Protein AF-A0A7J9M1V1-F1 (afdb_monomer)

Sequence (223 aa):
MATLYTRNNCPFTVWPGTLTGAGIPQLSNTGFELAPQAWNAITVIAPWSGRLWARTQCSTSSGLFTCATANCGSGQVACNGVGAVPPATLVEFTLAPNGGQDFYDISLVDGFNLPISVTPQGGSGPNCTITSCSANVNAICPPELIVKASCGNTIACKSACLAFNQPKYCCSGEYNSPQKCEPTNYSMVFKNQCPQAYSYAYDDKTSIFTCSGAPNYLITFCP

Solvent-accessible surface area (backbone atoms only — not comparable to full-atom values): 11219 Å² total; per-residue (Å²): 98,33,42,44,32,42,34,26,58,32,98,51,60,33,33,40,36,34,32,49,41,90,97,50,81,62,61,97,70,20,23,44,83,34,46,54,74,33,71,51,79,43,82,43,65,50,62,42,45,34,38,37,37,61,21,35,74,65,50,71,55,96,82,34,34,48,38,79,32,25,33,35,83,58,38,43,68,41,16,82,72,33,58,62,44,70,30,28,33,34,38,40,40,37,38,37,49,95,38,36,68,21,39,38,38,37,34,30,51,48,6,33,46,64,25,36,30,41,36,65,47,71,48,44,60,97,46,52,54,73,40,45,30,60,44,69,60,47,82,73,43,54,81,86,28,54,37,66,44,97,88,68,47,62,55,21,19,40,21,59,24,76,62,64,73,39,44,71,54,57,38,31,80,91,15,61,43,68,92,57,30,62,90,44,82,62,30,47,55,48,27,75,56,15,64,36,24,20,30,39,94,65,42,51,96,58,15,66,33,36,34,21,58,51,34,28,34,42,36,28,34,43,94

Nearest PDB structures (foldseek):
  3zs3-assembly1_A  TM=9.789E-01  e=3.836E-39  Malus domestica
  2ahn-assembly1_A  TM=9.745E-01  e=4.253E-36  Prunus avium
  2i0w-assembly1_A  TM=9.162E-01  e=5.705E-24  Solanum lycopersicum
  1pcv-assembly2_B  TM=9.155E-01  e=3.995E-24  Nicotiana tabacum
  4l2j-assembly1_A  TM=9.216E-01  e=9.739E-24  Calotropis procera

pLDDT: mean 97.12, std 2.55, range [85.25, 98.94]

Structure (mmCIF, N/CA/C/O backbone):
data_AF-A0A7J9M1V1-F1
#
_entry.id   AF-A0A7J9M1V1-F1
#
loop_
_atom_site.group_PDB
_atom_site.id
_atom_site.type_symbol
_atom_site.label_atom_id
_atom_site.label_alt_id
_atom_site.label_comp_id
_atom_site.label_asym_id
_atom_site.label_entity_id
_atom_site.label_seq_id
_atom_site.pdbx_PDB_ins_code
_atom_site.Cartn_x
_atom_site.Cartn_y
_atom_site.Cartn_z
_atom_site.occupancy
_atom_site.B_iso_or_equiv
_atom_site.auth_seq_id
_atom_site.auth_comp_id
_atom_site.auth_asym_id
_atom_site.auth_atom_id
_atom_site.pdbx_PDB_model_num
ATOM 1 N N . MET A 1 1 ? 6.809 -14.142 -15.873 1.00 87.38 1 MET A N 1
ATOM 2 C CA . MET A 1 1 ? 5.989 -14.577 -14.723 1.00 87.38 1 MET A CA 1
ATOM 3 C C . MET A 1 1 ? 6.723 -14.129 -13.481 1.00 87.38 1 MET A C 1
ATOM 5 O O . MET A 1 1 ? 7.939 -14.251 -13.473 1.00 87.38 1 MET A O 1
ATOM 9 N N . ALA A 1 2 ? 6.006 -13.611 -12.494 1.00 94.75 2 ALA A N 1
ATOM 10 C CA . ALA A 1 2 ? 6.555 -13.245 -11.196 1.00 94.75 2 ALA A CA 1
ATOM 11 C C . ALA A 1 2 ? 5.702 -13.880 -10.093 1.00 94.75 2 ALA A C 1
ATOM 13 O O . ALA A 1 2 ? 4.521 -14.178 -10.297 1.00 94.75 2 ALA A O 1
ATOM 14 N N . THR A 1 3 ? 6.300 -14.081 -8.928 1.00 97.56 3 THR A N 1
ATOM 15 C CA . THR A 1 3 ? 5.605 -14.499 -7.711 1.00 97.56 3 THR A CA 1
ATOM 16 C C . THR A 1 3 ? 5.659 -13.365 -6.703 1.00 97.56 3 THR A C 1
ATOM 18 O O . THR A 1 3 ? 6.739 -12.878 -6.364 1.00 97.56 3 THR A O 1
ATOM 21 N N . LEU A 1 4 ? 4.489 -12.958 -6.220 1.00 98.06 4 LEU A N 1
ATOM 22 C CA . LEU A 1 4 ? 4.342 -12.023 -5.114 1.00 98.06 4 LEU A CA 1
ATOM 23 C C . LEU A 1 4 ? 4.121 -12.840 -3.839 1.00 98.06 4 LEU A C 1
ATOM 25 O O . LEU A 1 4 ? 3.070 -13.457 -3.657 1.00 98.06 4 LEU A O 1
ATOM 29 N N . TYR A 1 5 ? 5.120 -12.875 -2.969 1.00 98.50 5 TYR A N 1
ATOM 30 C CA . TYR A 1 5 ? 5.018 -13.463 -1.643 1.00 98.50 5 TYR A CA 1
ATOM 31 C C . TYR A 1 5 ? 4.483 -12.417 -0.677 1.00 98.50 5 TYR A C 1
ATOM 33 O O . TYR A 1 5 ? 5.038 -11.330 -0.577 1.00 98.50 5 TYR A O 1
ATOM 41 N N . THR A 1 6 ? 3.438 -12.738 0.073 1.00 98.50 6 THR A N 1
ATOM 42 C CA . THR A 1 6 ? 2.938 -11.886 1.157 1.00 98.50 6 THR A CA 1
ATOM 43 C C . THR A 1 6 ? 3.238 -12.549 2.487 1.00 98.50 6 THR A C 1
ATOM 45 O O . THR A 1 6 ? 2.805 -13.682 2.693 1.00 98.50 6 THR A O 1
ATOM 48 N N . ARG A 1 7 ? 3.931 -11.864 3.397 1.00 98.75 7 ARG A N 1
ATOM 49 C CA . ARG A 1 7 ? 4.238 -12.335 4.752 1.00 98.75 7 ARG A CA 1
ATOM 50 C C . ARG A 1 7 ? 3.594 -11.422 5.785 1.00 98.75 7 ARG A C 1
ATOM 52 O O . ARG A 1 7 ? 3.743 -10.204 5.715 1.00 98.75 7 ARG A O 1
ATOM 59 N N . ASN A 1 8 ? 2.921 -12.008 6.768 1.00 98.88 8 ASN A N 1
ATOM 60 C CA . ASN A 1 8 ? 2.409 -11.264 7.909 1.00 98.88 8 ASN A CA 1
ATOM 61 C C . ASN A 1 8 ? 3.396 -11.344 9.079 1.00 98.88 8 ASN A C 1
ATOM 63 O O . ASN A 1 8 ? 3.507 -12.384 9.721 1.00 98.88 8 ASN A O 1
ATOM 67 N N . ASN A 1 9 ? 4.101 -10.252 9.368 1.00 98.81 9 ASN A N 1
ATOM 68 C CA . ASN A 1 9 ? 4.939 -10.129 10.560 1.00 98.81 9 ASN A CA 1
ATOM 69 C C . ASN A 1 9 ? 4.236 -9.344 11.688 1.00 98.81 9 ASN A C 1
ATOM 71 O O . ASN A 1 9 ? 4.790 -9.170 12.772 1.00 98.81 9 ASN A O 1
ATOM 75 N N . CYS A 1 10 ? 2.991 -8.911 11.470 1.00 98.69 10 CYS A N 1
ATOM 76 C CA . CYS A 1 10 ? 2.181 -8.291 12.505 1.00 98.69 10 CYS A CA 1
ATOM 77 C C . CYS A 1 10 ? 1.825 -9.317 13.599 1.00 98.69 10 CYS A C 1
ATOM 79 O O . CYS A 1 10 ? 1.638 -10.503 13.308 1.00 98.69 10 CYS A O 1
ATOM 81 N N . PRO A 1 11 ? 1.640 -8.880 14.858 1.00 98.25 11 PRO A N 1
ATOM 82 C CA . PRO A 1 11 ? 1.230 -9.758 15.958 1.00 98.25 11 PRO A CA 1
ATOM 83 C C . PRO A 1 11 ? -0.266 -10.135 15.913 1.00 98.25 11 PRO A C 1
ATOM 85 O O . PRO A 1 11 ? -0.800 -10.682 16.873 1.00 98.25 11 PRO A O 1
ATOM 88 N N . PHE A 1 12 ? -0.961 -9.821 14.820 1.00 98.44 12 PHE A N 1
ATOM 89 C CA . PHE A 1 12 ? -2.386 -10.063 14.608 1.00 98.44 12 PHE A CA 1
ATOM 90 C C . PHE A 1 12 ? -2.641 -10.496 13.162 1.00 98.44 12 PHE A C 1
ATOM 92 O O . PHE A 1 12 ? -1.838 -10.226 12.268 1.00 98.44 12 PHE A O 1
ATOM 99 N N . THR A 1 13 ? -3.770 -11.162 12.926 1.00 98.88 13 THR A N 1
ATOM 100 C CA . THR A 1 13 ? -4.200 -11.546 11.578 1.00 98.88 13 THR A CA 1
ATOM 101 C C . THR A 1 13 ? -4.458 -10.313 10.716 1.00 98.88 13 THR A C 1
ATOM 103 O O . THR A 1 13 ? -5.089 -9.347 11.156 1.00 98.88 13 THR A O 1
ATOM 106 N N . VAL A 1 14 ? -3.997 -10.369 9.469 1.00 98.94 14 VAL A N 1
ATOM 107 C CA . VAL A 1 14 ? -4.339 -9.406 8.420 1.00 98.94 14 VAL A CA 1
ATOM 108 C C . VAL A 1 14 ? -5.055 -10.127 7.288 1.00 98.94 14 VAL A C 1
ATOM 110 O O . VAL A 1 14 ? -4.882 -11.330 7.103 1.00 98.94 14 VAL A O 1
ATOM 113 N N . TRP A 1 15 ? -5.847 -9.395 6.510 1.00 98.88 15 TRP A N 1
ATOM 114 C CA . TRP A 1 15 ? -6.519 -9.951 5.339 1.00 98.88 15 TRP A CA 1
ATOM 115 C C . TRP A 1 15 ? -6.083 -9.200 4.088 1.00 98.88 15 TRP A C 1
ATOM 117 O O . TRP A 1 15 ? -6.692 -8.172 3.759 1.00 98.88 15 TRP A O 1
ATOM 127 N N . PRO A 1 16 ? -5.028 -9.663 3.395 1.00 98.81 16 PRO A N 1
ATOM 128 C CA . PRO A 1 16 ? -4.590 -9.033 2.165 1.00 98.81 16 PRO A CA 1
ATOM 129 C C . PRO A 1 16 ? -5.706 -8.981 1.122 1.00 98.81 16 PRO A C 1
ATOM 131 O O . PRO A 1 16 ? -6.576 -9.859 1.077 1.00 98.81 16 PRO A O 1
ATOM 134 N N . GLY A 1 17 ? -5.701 -7.921 0.324 1.00 98.69 17 GLY A N 1
ATOM 135 C CA . GLY A 1 17 ? -6.546 -7.741 -0.850 1.00 98.69 17 GLY A CA 1
ATOM 136 C C . GLY A 1 17 ? -5.676 -7.445 -2.064 1.00 98.69 17 GLY A C 1
ATOM 137 O O . GLY A 1 17 ? -4.600 -6.858 -1.926 1.00 98.69 17 GLY A O 1
ATOM 138 N N . THR A 1 18 ? -6.123 -7.874 -3.241 1.00 98.56 18 THR A N 1
ATOM 139 C CA . THR A 1 18 ? -5.457 -7.563 -4.509 1.00 98.56 18 THR A CA 1
ATOM 140 C C . THR A 1 18 ? -6.451 -6.953 -5.484 1.00 98.56 18 THR A C 1
ATOM 142 O O . THR A 1 18 ? -7.630 -7.317 -5.509 1.00 98.56 18 THR A O 1
ATOM 145 N N . LEU A 1 19 ? -5.970 -6.009 -6.288 1.00 98.44 19 LEU A N 1
ATOM 146 C CA . LEU A 1 19 ? -6.730 -5.420 -7.378 1.00 98.44 19 LEU A CA 1
ATOM 147 C C . LEU A 1 19 ? -5.843 -5.313 -8.609 1.00 98.44 19 LEU A C 1
ATOM 149 O O . LEU A 1 19 ? -4.796 -4.673 -8.578 1.00 98.44 19 LEU A O 1
ATOM 153 N N . THR A 1 20 ? -6.292 -5.920 -9.697 1.00 97.88 20 THR A N 1
ATOM 154 C CA . THR A 1 20 ? -5.701 -5.732 -11.023 1.00 97.88 20 THR A CA 1
ATOM 155 C C . THR A 1 20 ? -6.310 -4.504 -11.693 1.00 97.88 20 THR A C 1
ATOM 157 O O . THR A 1 20 ? -7.511 -4.259 -11.542 1.00 97.88 20 THR A O 1
ATOM 160 N N . GLY A 1 21 ? -5.486 -3.741 -12.417 1.00 93.50 21 GLY A N 1
ATOM 161 C CA . GLY A 1 21 ? -5.898 -2.558 -13.169 1.00 93.50 21 GLY A CA 1
ATOM 162 C C . GLY A 1 21 ? -6.992 -2.835 -14.208 1.00 93.50 21 GLY A C 1
ATOM 163 O O . GLY A 1 21 ? -7.247 -3.975 -14.602 1.00 93.50 21 GLY A O 1
ATOM 164 N N . ALA A 1 22 ? -7.665 -1.769 -14.644 1.00 85.25 22 ALA A N 1
ATOM 165 C CA . ALA A 1 22 ? -8.802 -1.865 -15.555 1.00 85.25 22 ALA A CA 1
ATOM 166 C C . ALA A 1 22 ? -8.434 -2.553 -16.882 1.00 85.25 22 ALA A C 1
ATOM 168 O O . ALA A 1 22 ? -7.361 -2.334 -17.440 1.00 85.25 22 ALA A O 1
ATOM 169 N N . GLY A 1 23 ? -9.352 -3.369 -17.403 1.00 85.56 23 GLY A N 1
ATOM 170 C CA . GLY A 1 23 ? -9.180 -4.064 -18.683 1.00 85.56 23 GLY A CA 1
ATOM 171 C C . GLY A 1 23 ? -8.353 -5.354 -18.625 1.00 85.56 23 GLY A C 1
ATOM 172 O O . GLY A 1 23 ? -8.256 -6.034 -19.642 1.00 85.56 23 GLY A O 1
ATOM 173 N N . ILE A 1 24 ? -7.811 -5.730 -17.460 1.00 91.19 24 ILE A N 1
ATOM 174 C CA . ILE A 1 24 ? -7.107 -7.004 -17.248 1.00 91.19 24 ILE A CA 1
ATOM 175 C C . ILE A 1 24 ? -7.895 -7.865 -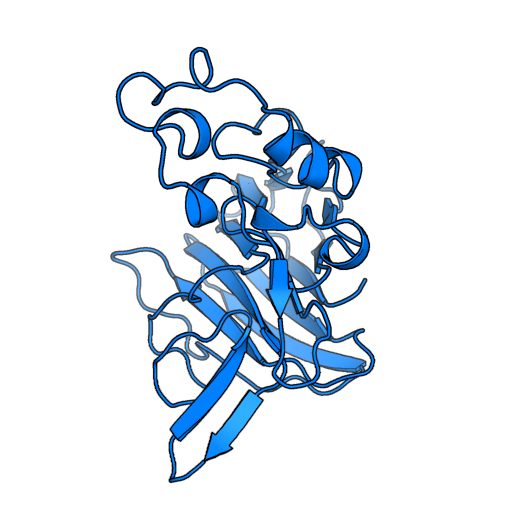16.238 1.00 91.19 24 ILE A C 1
ATOM 177 O O . ILE A 1 24 ? -8.419 -7.328 -15.256 1.00 91.19 24 ILE A O 1
ATOM 181 N N . PRO A 1 25 ? -8.018 -9.193 -16.452 1.00 93.88 25 PRO A N 1
ATOM 182 C CA . PRO A 1 25 ? -8.657 -10.090 -15.491 1.00 93.88 25 PRO A CA 1
ATOM 183 C C . PRO A 1 25 ? -8.026 -10.009 -14.099 1.00 93.88 25 PRO A C 1
ATOM 185 O O . PRO A 1 25 ? -6.810 -9.887 -13.961 1.00 93.88 25 PRO A O 1
ATOM 188 N N . GLN A 1 26 ? -8.857 -10.121 -13.062 1.00 97.06 26 GLN A N 1
ATOM 189 C CA . GLN A 1 26 ? -8.374 -10.170 -11.684 1.00 97.06 26 GLN A CA 1
ATOM 190 C C . GLN A 1 26 ? -7.531 -11.426 -11.434 1.00 97.06 26 GLN A C 1
ATOM 192 O O . GLN A 1 26 ? -7.728 -12.466 -12.067 1.00 97.06 26 GLN A O 1
ATOM 197 N N . LEU A 1 27 ? -6.621 -11.338 -10.463 1.00 95.62 27 LEU A N 1
ATOM 198 C CA . LEU A 1 27 ? -5.910 -12.506 -9.952 1.00 95.62 27 LEU A CA 1
ATOM 199 C C . LEU A 1 27 ? -6.912 -13.510 -9.364 1.00 95.62 27 LEU A C 1
ATOM 201 O O . LEU A 1 27 ? -7.965 -13.126 -8.853 1.00 95.62 27 LEU A O 1
ATOM 205 N N . SER A 1 28 ? -6.568 -14.799 -9.400 1.00 91.75 28 SER A N 1
ATOM 206 C CA . SER A 1 28 ? -7.441 -15.878 -8.910 1.00 91.75 28 SER A CA 1
ATOM 207 C C . SER A 1 28 ? -7.838 -15.713 -7.442 1.00 91.75 28 SER A C 1
ATOM 209 O O . SER A 1 28 ? -8.916 -16.141 -7.039 1.00 91.75 28 SER A O 1
ATOM 211 N N . ASN A 1 29 ? -6.982 -15.066 -6.649 1.00 91.94 29 ASN A N 1
ATOM 212 C CA . ASN A 1 29 ? -7.235 -14.747 -5.257 1.00 91.94 29 ASN A CA 1
ATOM 213 C C . ASN A 1 29 ? -7.197 -13.227 -5.040 1.00 91.94 29 ASN A C 1
ATOM 215 O O . ASN A 1 29 ? -6.130 -12.612 -4.966 1.00 91.94 29 ASN A O 1
ATOM 219 N N . THR A 1 30 ? -8.383 -12.625 -4.939 1.00 98.00 30 THR A N 1
ATOM 220 C CA . THR A 1 30 ? -8.556 -11.179 -4.716 1.00 98.00 30 THR A CA 1
ATOM 221 C C . THR A 1 30 ? -8.568 -10.793 -3.240 1.00 98.00 30 THR A C 1
ATOM 223 O O . THR A 1 30 ? -8.573 -9.608 -2.911 1.00 98.00 30 THR A O 1
ATOM 226 N N . GLY A 1 31 ? -8.570 -11.766 -2.329 1.00 98.50 31 GLY A N 1
ATOM 227 C CA . GLY A 1 31 ? -8.436 -11.512 -0.904 1.00 98.50 31 GLY A CA 1
ATOM 228 C C . GLY A 1 31 ? -8.443 -12.793 -0.082 1.00 98.50 31 GLY A C 1
ATOM 229 O O . GLY A 1 31 ? -9.195 -13.722 -0.365 1.00 98.50 31 GLY A O 1
ATOM 230 N N . PHE A 1 32 ? -7.602 -12.830 0.945 1.00 98.56 32 PHE A N 1
ATOM 231 C CA . PHE A 1 32 ? -7.359 -14.018 1.763 1.00 98.56 32 PHE A CA 1
ATOM 232 C C . PHE A 1 32 ? -7.018 -13.636 3.201 1.00 98.56 32 PHE A C 1
ATOM 234 O O . PHE A 1 32 ? -6.703 -12.484 3.482 1.00 98.56 32 PHE A O 1
ATOM 241 N N . GLU A 1 33 ? -7.109 -14.599 4.113 1.00 98.69 33 GLU A N 1
ATOM 242 C CA . GLU A 1 33 ? -6.649 -14.458 5.494 1.00 98.69 33 GLU A CA 1
ATOM 243 C C . GLU A 1 33 ? -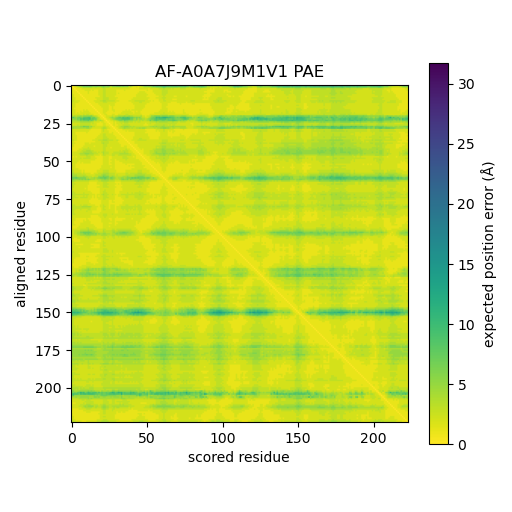5.163 -14.801 5.601 1.00 98.69 33 GLU A C 1
ATOM 245 O O . GLU A 1 33 ? -4.692 -15.751 4.974 1.00 98.69 33 GLU A O 1
ATOM 250 N N . LEU A 1 34 ? -4.424 -14.039 6.405 1.00 98.75 34 LEU A N 1
ATOM 251 C CA . LEU A 1 34 ? -3.013 -14.275 6.667 1.00 98.75 34 LEU A CA 1
ATOM 252 C C . LEU A 1 34 ? -2.735 -14.128 8.169 1.00 98.75 34 LEU A C 1
ATOM 254 O O . LEU A 1 34 ? -2.610 -13.020 8.696 1.00 98.75 34 LEU A O 1
ATOM 258 N N . ALA A 1 35 ? -2.661 -15.261 8.869 1.00 98.81 35 ALA A N 1
ATOM 259 C CA . ALA A 1 35 ? -2.376 -15.326 10.304 1.00 98.81 35 ALA A CA 1
ATOM 260 C C . ALA A 1 35 ? -0.972 -14.774 10.647 1.00 98.81 35 ALA A C 1
ATOM 262 O O . ALA A 1 35 ? -0.123 -14.679 9.755 1.00 98.81 35 ALA A O 1
ATOM 263 N N . PRO A 1 36 ? -0.690 -14.411 11.914 1.00 98.81 36 PRO A N 1
ATOM 264 C CA . PRO A 1 36 ? 0.650 -14.002 12.335 1.00 98.81 36 PRO A CA 1
ATOM 265 C C . PRO A 1 36 ? 1.719 -15.016 11.917 1.00 98.81 36 PRO A C 1
ATOM 267 O O . PRO A 1 36 ? 1.533 -16.221 12.075 1.00 98.81 36 PRO A O 1
ATOM 270 N N . GLN A 1 37 ? 2.838 -14.522 11.388 1.00 98.38 37 GLN A N 1
ATOM 271 C CA . GLN A 1 37 ? 3.966 -15.299 10.854 1.00 98.38 37 GLN A CA 1
ATOM 272 C C . GLN A 1 37 ? 3.652 -16.184 9.635 1.00 98.38 37 GLN A C 1
ATOM 274 O O . GLN A 1 37 ? 4.562 -16.816 9.094 1.00 98.38 37 GLN A O 1
ATOM 279 N N . ALA A 1 38 ? 2.408 -16.202 9.149 1.00 98.75 38 ALA A N 1
ATOM 280 C CA . ALA A 1 38 ? 2.053 -16.910 7.929 1.00 98.75 38 ALA A CA 1
ATOM 281 C C . ALA A 1 38 ? 2.534 -16.157 6.681 1.00 98.75 38 ALA A C 1
ATOM 283 O O . ALA A 1 38 ? 2.754 -14.939 6.683 1.00 98.75 38 ALA A O 1
ATOM 284 N N . TRP A 1 39 ? 2.654 -16.901 5.586 1.00 98.31 39 TRP A N 1
ATOM 285 C CA . TRP A 1 39 ? 2.926 -16.357 4.267 1.00 98.31 39 TRP A CA 1
ATOM 286 C C . TRP A 1 39 ? 2.023 -17.005 3.215 1.00 98.31 39 TRP A C 1
ATOM 288 O O . TRP A 1 39 ? 1.470 -18.082 3.432 1.00 98.31 39 TRP A O 1
ATOM 298 N N . ASN A 1 40 ? 1.861 -16.326 2.086 1.00 98.19 40 ASN A N 1
ATOM 299 C CA . ASN A 1 40 ? 1.133 -16.811 0.919 1.00 98.19 40 ASN A CA 1
ATOM 300 C C . ASN A 1 40 ? 1.889 -16.410 -0.356 1.00 98.19 40 ASN A C 1
ATOM 302 O O . ASN A 1 40 ? 2.628 -15.424 -0.342 1.00 98.19 40 ASN A O 1
ATOM 306 N N . ALA A 1 41 ? 1.709 -17.155 -1.443 1.00 97.69 41 ALA A N 1
ATOM 307 C CA . ALA A 1 41 ? 2.273 -16.837 -2.752 1.00 97.69 41 ALA A CA 1
ATOM 308 C C . ALA A 1 41 ? 1.165 -16.580 -3.770 1.00 97.69 41 ALA A C 1
ATOM 310 O O . ALA A 1 41 ? 0.181 -17.316 -3.846 1.00 97.69 41 ALA A O 1
ATOM 311 N N . ILE A 1 42 ? 1.358 -15.546 -4.580 1.00 96.44 42 ILE A N 1
ATOM 312 C CA . ILE A 1 42 ? 0.446 -15.153 -5.645 1.00 96.44 42 ILE A CA 1
ATOM 313 C C . ILE A 1 42 ? 1.235 -15.146 -6.948 1.00 96.44 42 ILE A C 1
ATOM 315 O O . ILE A 1 42 ? 2.168 -14.361 -7.120 1.00 96.44 42 ILE A O 1
ATOM 319 N N . THR A 1 43 ? 0.874 -16.031 -7.870 1.00 95.19 43 THR A N 1
ATOM 320 C CA . THR A 1 43 ? 1.483 -16.064 -9.200 1.00 95.19 43 THR A CA 1
ATOM 321 C C . THR A 1 43 ? 0.848 -15.004 -10.089 1.00 95.19 43 THR A C 1
ATOM 323 O O . THR A 1 43 ? -0.375 -14.946 -10.222 1.00 95.19 43 THR A O 1
ATOM 326 N N . VAL A 1 44 ? 1.688 -14.195 -10.731 1.00 95.06 44 VAL A N 1
ATOM 327 C CA . VAL A 1 44 ? 1.275 -13.119 -11.631 1.00 95.06 44 VAL A CA 1
ATOM 328 C C . VAL A 1 44 ? 1.935 -13.301 -12.999 1.00 95.06 44 VAL A C 1
ATOM 330 O O . VAL A 1 44 ? 3.141 -13.549 -13.125 1.00 95.06 44 VAL A O 1
ATOM 333 N N . ILE A 1 45 ? 1.129 -13.190 -14.053 1.00 94.12 45 ILE A N 1
ATOM 334 C CA . ILE A 1 45 ? 1.592 -13.251 -15.440 1.00 94.12 45 ILE A CA 1
ATOM 335 C C . ILE A 1 45 ? 1.799 -11.818 -15.925 1.00 94.12 45 ILE A C 1
ATOM 337 O O . ILE A 1 45 ? 0.856 -11.040 -15.959 1.00 94.12 45 ILE A O 1
ATOM 341 N N . ALA A 1 46 ? 3.034 -11.481 -16.294 1.00 94.44 46 ALA A N 1
ATOM 342 C CA . ALA A 1 46 ? 3.349 -10.191 -16.896 1.00 94.44 46 ALA A CA 1
ATOM 343 C C . ALA A 1 46 ? 2.908 -10.157 -18.379 1.00 94.44 46 ALA A C 1
ATOM 345 O O . ALA A 1 46 ? 3.024 -11.187 -19.053 1.00 94.44 46 ALA A O 1
ATOM 346 N N . PRO A 1 47 ? 2.464 -9.006 -18.916 1.00 96.00 47 PRO A N 1
ATOM 347 C CA . PRO A 1 47 ? 2.388 -7.714 -18.241 1.00 96.00 47 PRO A CA 1
ATOM 348 C C . PRO A 1 47 ? 1.241 -7.658 -17.227 1.00 96.00 47 PRO A C 1
ATOM 350 O O . PRO A 1 47 ? 0.155 -8.174 -17.478 1.00 96.00 47 PRO A O 1
ATOM 353 N N . TRP A 1 48 ? 1.480 -7.016 -16.087 1.00 97.12 48 TRP A N 1
ATOM 354 C CA . TRP A 1 48 ? 0.454 -6.830 -15.062 1.00 97.12 48 TRP A CA 1
ATOM 355 C C . TRP A 1 48 ? 0.665 -5.510 -14.343 1.00 97.12 48 TRP A C 1
ATOM 357 O O . TRP A 1 48 ? 1.784 -5.192 -13.962 1.00 97.12 48 TRP A O 1
ATOM 367 N N . SER A 1 49 ? -0.408 -4.760 -14.130 1.00 97.62 49 SER A N 1
ATOM 368 C CA . SER A 1 49 ? -0.394 -3.586 -13.267 1.00 97.62 49 SER A CA 1
ATOM 369 C C . SER A 1 49 ? -1.529 -3.706 -12.265 1.00 97.62 49 SER A C 1
ATOM 371 O O . SER A 1 49 ? -2.647 -4.106 -12.616 1.00 97.62 49 SER A O 1
ATOM 373 N N . GLY A 1 50 ? -1.236 -3.416 -11.007 1.00 97.88 50 GLY A N 1
ATOM 374 C CA . GLY A 1 50 ? -2.188 -3.588 -9.928 1.00 97.88 50 GLY A CA 1
ATOM 375 C C . GLY A 1 50 ? -1.611 -3.215 -8.578 1.00 97.88 50 GLY A C 1
ATOM 376 O O . GLY A 1 50 ? -0.485 -2.735 -8.461 1.00 97.88 50 GLY A O 1
ATOM 377 N N . ARG A 1 51 ? -2.419 -3.439 -7.548 1.00 98.44 51 ARG A N 1
ATOM 378 C CA . ARG A 1 51 ? -2.110 -3.039 -6.180 1.00 98.44 51 ARG A CA 1
ATOM 379 C C . ARG A 1 51 ? -2.506 -4.091 -5.161 1.00 98.44 51 ARG A C 1
ATOM 381 O O . ARG A 1 51 ? -3.435 -4.876 -5.379 1.00 98.44 51 ARG A O 1
ATOM 388 N N . LEU A 1 52 ? -1.802 -4.069 -4.039 1.00 98.56 52 LEU A N 1
ATOM 389 C CA . LEU A 1 52 ? -2.031 -4.901 -2.869 1.00 98.56 52 LEU A CA 1
ATOM 390 C C . LEU A 1 52 ? -2.155 -4.022 -1.626 1.00 98.56 52 LEU A C 1
ATOM 392 O O . LEU A 1 52 ? -1.518 -2.978 -1.513 1.00 98.56 52 LEU A O 1
ATOM 396 N N . TRP A 1 53 ? -2.965 -4.468 -0.677 1.00 98.88 53 TRP A N 1
ATOM 397 C CA . TRP A 1 53 ? -3.107 -3.856 0.643 1.00 98.88 53 TRP A CA 1
ATOM 398 C C . TRP A 1 53 ? -3.424 -4.939 1.669 1.00 98.88 53 TRP A C 1
ATOM 400 O O . TRP A 1 53 ? -3.682 -6.089 1.307 1.00 98.88 53 TRP A O 1
ATOM 410 N N . ALA A 1 54 ? -3.454 -4.579 2.950 1.00 98.81 54 ALA A N 1
ATOM 411 C CA . ALA A 1 54 ? -3.934 -5.457 4.010 1.00 98.81 54 ALA A CA 1
ATOM 412 C C . ALA A 1 54 ? -5.060 -4.801 4.808 1.00 98.81 54 ALA A C 1
ATOM 414 O O . ALA A 1 54 ? -4.985 -3.636 5.195 1.00 98.81 54 ALA A O 1
ATOM 415 N N . ARG A 1 55 ? -6.118 -5.575 5.055 1.00 98.88 55 ARG A N 1
ATOM 416 C CA . ARG A 1 55 ? -7.226 -5.208 5.940 1.00 98.88 55 ARG A CA 1
ATOM 417 C C . ARG A 1 55 ? -6.923 -5.644 7.367 1.00 98.88 55 ARG A C 1
ATOM 419 O O . ARG A 1 55 ? -6.296 -6.686 7.573 1.00 98.88 55 ARG A O 1
ATOM 426 N N . THR A 1 56 ? -7.411 -4.888 8.347 1.00 98.69 56 THR A N 1
ATOM 427 C CA . THR A 1 56 ? -7.257 -5.214 9.773 1.00 98.69 56 THR A CA 1
ATOM 428 C C . THR A 1 56 ? -8.592 -5.183 10.508 1.00 98.69 56 THR A C 1
ATOM 430 O O . THR A 1 56 ? -9.543 -4.529 10.072 1.00 98.69 56 THR A O 1
ATOM 433 N N . GLN A 1 57 ? -8.641 -5.896 11.641 1.00 97.50 57 GLN A N 1
ATOM 434 C CA . GLN A 1 57 ? -9.820 -6.006 12.510 1.00 97.50 57 GLN A CA 1
ATOM 435 C C . GLN A 1 57 ? -11.064 -6.445 11.728 1.00 97.50 57 GLN A C 1
ATOM 437 O O . GLN A 1 57 ? -12.097 -5.774 11.730 1.00 97.50 57 GLN A O 1
ATOM 442 N N . CYS A 1 58 ? -10.922 -7.552 10.998 1.00 98.25 58 CYS A N 1
ATOM 443 C CA . CYS A 1 58 ? -12.000 -8.112 10.206 1.00 98.25 58 CYS A CA 1
ATOM 444 C C . CYS A 1 58 ? -12.840 -9.105 11.005 1.00 98.25 58 CYS A C 1
ATOM 446 O O . CYS A 1 58 ? -12.334 -9.816 11.872 1.00 98.25 58 CYS A O 1
ATOM 448 N N . SER A 1 59 ? -14.128 -9.173 10.686 1.00 97.50 59 SER A N 1
ATOM 449 C CA . SER A 1 59 ? -15.056 -10.148 11.252 1.00 97.50 59 SER A CA 1
ATOM 450 C C . SER A 1 59 ? -16.190 -10.449 10.276 1.00 97.50 59 SER A C 1
ATOM 452 O O . SER A 1 59 ? -16.480 -9.658 9.376 1.00 97.50 59 SER A O 1
ATOM 454 N N . THR A 1 60 ? -16.838 -11.599 10.467 1.00 97.81 60 THR A N 1
ATOM 455 C CA . THR A 1 60 ? -18.075 -11.941 9.759 1.00 97.81 60 THR A CA 1
ATOM 456 C C . THR A 1 60 ? -19.247 -11.768 10.710 1.00 97.81 60 THR A C 1
ATOM 458 O O . THR A 1 60 ? -19.302 -12.432 11.744 1.00 97.81 60 THR A O 1
ATOM 461 N N . SER A 1 61 ? -20.195 -10.904 10.356 1.00 96.25 61 SER A N 1
ATOM 462 C CA . SER A 1 61 ? -21.442 -10.720 11.099 1.00 96.25 61 SER A CA 1
ATOM 463 C C . SER A 1 61 ? -22.619 -10.838 10.144 1.00 96.25 61 SER A C 1
ATOM 465 O O . SER A 1 61 ? -22.621 -10.221 9.083 1.00 96.25 61 SER A O 1
ATOM 467 N N . SER A 1 62 ? -23.611 -11.661 10.493 1.00 95.56 62 SER A N 1
ATOM 468 C CA . SER A 1 62 ? -24.785 -11.931 9.642 1.00 95.56 62 SER A CA 1
ATOM 469 C C . SER A 1 62 ? -24.424 -12.357 8.206 1.00 95.56 62 SER A C 1
ATOM 471 O O . SER A 1 62 ? -25.080 -11.965 7.247 1.00 95.56 62 SER A O 1
ATOM 473 N N . GLY A 1 63 ? -23.343 -13.133 8.055 1.00 94.69 63 GLY A N 1
ATOM 474 C CA . GLY A 1 63 ? -22.838 -13.594 6.755 1.00 94.69 63 GLY A CA 1
ATOM 475 C C . GLY A 1 63 ? -22.056 -12.549 5.948 1.00 94.69 63 GLY A C 1
ATOM 476 O O . GLY A 1 63 ? -21.579 -12.873 4.865 1.00 94.69 63 GLY A O 1
ATOM 477 N N . LEU A 1 64 ? -21.885 -11.329 6.466 1.00 97.38 64 LEU A N 1
ATOM 478 C CA . LEU A 1 64 ? -21.137 -10.257 5.815 1.00 97.38 64 LEU A CA 1
ATOM 479 C C . LEU A 1 64 ? -19.740 -10.118 6.429 1.00 97.38 64 LEU A C 1
ATOM 481 O O . LEU A 1 64 ? -19.601 -9.815 7.617 1.00 97.38 64 LEU A O 1
ATOM 485 N N . PHE A 1 65 ? -18.706 -10.308 5.613 1.00 98.44 65 PHE A N 1
ATOM 486 C CA . PHE A 1 65 ? -17.323 -10.042 6.000 1.00 98.44 65 PHE A CA 1
ATOM 487 C C . PHE A 1 65 ? -17.017 -8.546 5.890 1.00 98.44 65 PHE A C 1
ATOM 489 O O . PHE A 1 65 ? -17.173 -7.942 4.826 1.00 98.44 65 PHE A O 1
ATOM 496 N N . THR A 1 66 ? -16.574 -7.945 6.993 1.00 98.25 66 THR A N 1
ATOM 497 C CA . THR A 1 66 ? -16.257 -6.513 7.091 1.00 98.25 66 THR A CA 1
ATOM 498 C C . THR A 1 66 ? -14.981 -6.297 7.893 1.00 98.25 66 THR A C 1
ATOM 500 O O . THR A 1 66 ? -14.640 -7.113 8.747 1.00 98.25 66 THR A O 1
ATOM 503 N N . CYS A 1 67 ? -14.276 -5.197 7.626 1.00 98.44 67 CYS A N 1
ATOM 504 C CA . CYS A 1 67 ? -13.024 -4.835 8.291 1.00 98.44 67 CYS A CA 1
ATOM 505 C C . CYS A 1 67 ? -13.047 -3.379 8.752 1.00 98.44 67 CYS A C 1
ATOM 507 O O . CYS A 1 67 ? -13.645 -2.535 8.086 1.00 98.44 67 CYS A O 1
ATOM 509 N N . ALA A 1 68 ? -12.361 -3.073 9.856 1.00 97.94 68 ALA A N 1
ATOM 510 C CA . ALA A 1 68 ? -12.295 -1.703 10.367 1.00 97.94 68 ALA A CA 1
ATOM 511 C C . ALA A 1 68 ? -11.416 -0.786 9.500 1.00 97.94 68 ALA A C 1
ATOM 513 O O . ALA A 1 68 ? -11.685 0.409 9.407 1.00 97.94 68 ALA A O 1
ATOM 514 N N . THR A 1 69 ? -10.375 -1.330 8.857 1.00 98.69 69 THR A N 1
ATOM 515 C CA . THR A 1 69 ? -9.509 -0.572 7.938 1.00 98.69 69 THR A CA 1
ATOM 516 C C . THR A 1 69 ? -9.376 -1.266 6.588 1.00 98.69 69 THR A C 1
ATOM 518 O O . THR A 1 69 ? -9.422 -2.499 6.507 1.00 98.69 69 THR A O 1
ATOM 521 N N . ALA A 1 70 ? -9.215 -0.459 5.533 1.00 98.62 70 ALA A N 1
ATOM 522 C CA . ALA A 1 70 ? -8.997 -0.890 4.152 1.00 98.62 70 ALA A CA 1
ATOM 523 C C . ALA A 1 70 ? -10.028 -1.902 3.605 1.00 98.62 70 ALA A C 1
ATOM 525 O O . ALA A 1 70 ? -9.730 -2.678 2.690 1.00 98.62 70 ALA A O 1
ATOM 526 N N . ASN A 1 71 ? -11.240 -1.931 4.174 1.00 98.50 71 ASN A N 1
ATOM 527 C CA . ASN A 1 71 ? -12.311 -2.830 3.752 1.00 98.50 71 ASN A CA 1
ATOM 528 C C . ASN A 1 71 ? -12.598 -2.655 2.258 1.00 98.50 71 ASN A C 1
ATOM 530 O O . ASN A 1 71 ? -12.710 -1.529 1.799 1.00 98.50 71 ASN A O 1
ATOM 534 N N . CYS A 1 72 ? -12.770 -3.742 1.511 1.00 98.19 72 CYS A N 1
ATOM 535 C CA . CYS A 1 72 ? -13.061 -3.659 0.076 1.00 98.19 72 CYS A CA 1
ATOM 536 C C . CYS A 1 72 ? -14.557 -3.730 -0.259 1.00 98.19 72 CYS A C 1
ATOM 538 O O . CYS A 1 72 ? -14.927 -3.677 -1.421 1.00 98.19 72 CYS A O 1
ATOM 540 N N . GLY A 1 73 ? -15.441 -3.855 0.737 1.00 97.44 73 GLY A N 1
ATOM 541 C CA . GLY A 1 73 ? -16.889 -3.723 0.531 1.00 97.44 73 GLY A CA 1
ATOM 542 C C . GLY A 1 73 ? -17.565 -4.858 -0.248 1.00 97.44 73 GLY A C 1
ATOM 543 O O . GLY A 1 73 ? -18.763 -4.776 -0.490 1.00 97.44 73 GLY A O 1
ATOM 544 N N . SER A 1 74 ? -16.850 -5.932 -0.595 1.00 97.75 74 SER A N 1
ATOM 545 C CA . SER A 1 74 ? -17.416 -7.100 -1.290 1.00 97.75 74 SER A CA 1
ATOM 546 C C . SER A 1 74 ? -18.358 -7.941 -0.419 1.00 97.75 74 SER A C 1
ATOM 548 O O . SER A 1 74 ? -19.073 -8.798 -0.932 1.00 97.75 74 SER A O 1
ATOM 550 N N . GLY A 1 75 ? -18.312 -7.751 0.903 1.00 97.94 75 GLY A N 1
ATOM 551 C CA . GLY A 1 75 ? -19.004 -8.603 1.867 1.00 97.94 75 GLY A CA 1
ATOM 552 C C . GLY A 1 75 ? -18.370 -9.983 2.055 1.00 97.94 75 GLY A C 1
ATOM 553 O O . GLY A 1 75 ? -18.929 -10.815 2.768 1.00 97.94 75 GLY A O 1
ATOM 554 N N . GLN A 1 76 ? -17.213 -10.234 1.438 1.00 98.31 76 GLN A N 1
ATOM 555 C CA . GLN A 1 76 ? -16.493 -11.505 1.462 1.00 98.31 76 GLN A CA 1
ATOM 556 C C . GLN A 1 76 ? -15.010 -11.291 1.786 1.00 98.31 76 GLN A C 1
ATOM 558 O O . GLN A 1 76 ? -14.474 -10.186 1.680 1.00 98.31 76 GLN A O 1
ATOM 563 N N . VAL A 1 77 ? -14.313 -12.375 2.140 1.00 98.50 77 VAL A N 1
ATOM 564 C CA . VAL A 1 77 ? -12.848 -12.342 2.256 1.00 98.50 77 VAL A CA 1
ATOM 565 C C . VAL A 1 77 ? -12.221 -11.978 0.905 1.00 98.50 77 VAL A C 1
ATOM 567 O O . VAL A 1 77 ? -11.331 -11.130 0.866 1.00 98.50 77 VAL A O 1
ATOM 570 N N . ALA A 1 78 ? -12.721 -12.532 -0.201 1.00 98.38 78 ALA A N 1
ATOM 571 C CA . ALA A 1 78 ? -12.333 -12.127 -1.549 1.00 98.38 78 ALA A CA 1
ATOM 572 C C . ALA A 1 78 ? -12.847 -10.712 -1.873 1.00 98.38 78 ALA A C 1
ATOM 574 O O . 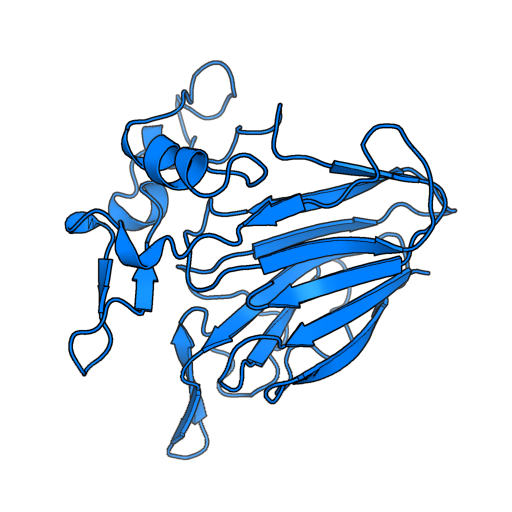ALA A 1 78 ? -14.005 -10.396 -1.598 1.00 98.38 78 ALA A O 1
ATOM 575 N N . CYS A 1 79 ? -12.010 -9.855 -2.466 1.00 98.56 79 CYS A N 1
ATOM 576 C CA . CYS A 1 79 ? -12.402 -8.484 -2.820 1.00 98.56 79 CYS A CA 1
ATOM 577 C C . CYS A 1 79 ? -13.090 -8.354 -4.185 1.00 98.56 79 CYS A C 1
ATOM 579 O O . CYS A 1 79 ? -13.664 -7.310 -4.470 1.00 98.56 79 CYS A O 1
ATOM 581 N N . ASN A 1 80 ? -13.083 -9.404 -5.011 1.00 96.69 80 ASN A N 1
ATOM 582 C CA . ASN A 1 80 ? -13.882 -9.526 -6.237 1.00 96.69 80 ASN A CA 1
ATOM 583 C C . ASN A 1 80 ? -13.753 -8.331 -7.203 1.00 96.69 80 ASN A C 1
ATOM 585 O O . ASN A 1 80 ? -14.731 -7.896 -7.803 1.00 96.69 80 ASN A O 1
ATOM 589 N N . GLY A 1 81 ? -12.536 -7.794 -7.348 1.00 95.81 81 GLY A N 1
ATOM 590 C CA . GLY A 1 81 ? -12.262 -6.651 -8.224 1.00 95.81 81 GLY A CA 1
ATOM 591 C C . GLY A 1 81 ? -12.627 -5.286 -7.635 1.00 95.81 81 GLY A C 1
ATOM 592 O O . GLY A 1 81 ? -12.610 -4.295 -8.359 1.00 95.81 81 GLY A O 1
ATOM 593 N N . VAL A 1 82 ? -12.928 -5.211 -6.336 1.00 97.06 82 VAL A N 1
ATOM 594 C CA . VAL A 1 82 ? -13.153 -3.951 -5.616 1.00 97.06 82 VAL A CA 1
ATOM 595 C C . VAL A 1 82 ? -11.892 -3.557 -4.842 1.00 97.06 82 VAL A C 1
ATOM 597 O O . VAL A 1 82 ? -11.259 -4.386 -4.189 1.00 97.06 82 VAL A O 1
ATOM 600 N N . GLY A 1 83 ? -11.504 -2.283 -4.930 1.00 97.62 83 GLY A N 1
ATOM 601 C CA . GLY A 1 83 ? -10.366 -1.735 -4.187 1.00 97.62 83 GLY A CA 1
ATOM 602 C C . GLY A 1 83 ? -10.660 -1.507 -2.704 1.00 97.62 83 GLY A C 1
ATOM 603 O O . GLY A 1 83 ? -11.811 -1.531 -2.272 1.00 97.62 83 GLY A O 1
ATOM 604 N N . ALA A 1 84 ? -9.611 -1.249 -1.923 1.00 98.56 84 ALA A N 1
ATOM 605 C CA . ALA A 1 84 ? -9.752 -0.803 -0.542 1.00 98.56 84 ALA A CA 1
ATOM 606 C C . ALA A 1 84 ? -10.556 0.503 -0.455 1.00 98.56 84 ALA A C 1
ATOM 608 O O . ALA A 1 84 ? -10.326 1.425 -1.236 1.00 98.56 84 ALA A O 1
ATOM 609 N N . VAL A 1 85 ? -11.436 0.610 0.539 1.00 98.62 85 VAL A N 1
ATOM 610 C CA . VAL A 1 85 ? -11.955 1.892 1.021 1.00 98.62 85 VAL A CA 1
ATOM 611 C C . VAL A 1 85 ? -10.850 2.549 1.858 1.00 98.62 85 VAL A C 1
ATOM 613 O O . VAL A 1 85 ? -10.470 1.978 2.887 1.00 98.62 85 VAL A O 1
ATOM 616 N N . PRO A 1 86 ? -10.320 3.718 1.450 1.00 98.44 86 PRO A N 1
ATOM 617 C CA . PRO A 1 86 ? -9.263 4.393 2.191 1.00 98.44 86 PRO A CA 1
ATOM 618 C C . PRO A 1 86 ? -9.725 4.869 3.586 1.00 98.44 86 PRO A C 1
ATOM 620 O O . PRO A 1 86 ? -10.914 5.138 3.784 1.00 98.44 86 PRO A O 1
ATOM 623 N N . PRO A 1 87 ? -8.812 5.045 4.560 1.00 98.69 87 PRO A N 1
ATOM 624 C CA . PRO A 1 87 ? -7.362 4.987 4.401 1.00 98.69 87 PRO A CA 1
ATOM 625 C C . PRO A 1 87 ? -6.766 3.576 4.319 1.00 98.69 87 PRO A C 1
ATOM 627 O O . PRO A 1 87 ? -7.159 2.680 5.074 1.00 98.69 87 PRO A O 1
ATOM 630 N N . ALA A 1 88 ? -5.789 3.400 3.430 1.00 98.81 88 ALA A N 1
ATOM 631 C CA . ALA A 1 88 ? -5.073 2.145 3.229 1.00 98.81 88 ALA A CA 1
ATOM 632 C C . ALA A 1 88 ? -3.643 2.399 2.740 1.00 98.81 88 ALA A C 1
ATOM 634 O O . ALA A 1 88 ? -3.448 3.103 1.754 1.00 98.81 88 ALA A O 1
ATOM 635 N N . THR A 1 89 ? -2.666 1.767 3.391 1.00 98.94 89 THR A N 1
ATOM 636 C CA . THR A 1 89 ? -1.306 1.675 2.855 1.00 98.94 89 THR A CA 1
ATOM 637 C C . THR A 1 89 ? -1.329 0.747 1.640 1.00 98.94 89 THR A C 1
ATOM 639 O O . THR A 1 89 ? -1.780 -0.400 1.754 1.00 98.94 89 THR A O 1
ATOM 642 N N . LEU A 1 90 ? -0.848 1.219 0.491 1.00 98.88 90 LEU A N 1
ATOM 643 C CA . LEU A 1 90 ? -0.829 0.449 -0.753 1.00 98.88 90 LEU A CA 1
ATOM 644 C C . LEU A 1 90 ? 0.590 0.016 -1.117 1.00 98.88 90 LEU A C 1
ATOM 646 O O . LEU A 1 90 ? 1.558 0.721 -0.847 1.00 98.88 90 LEU A O 1
ATOM 650 N N . VAL A 1 91 ? 0.688 -1.140 -1.763 1.00 98.69 91 VAL A N 1
ATOM 651 C CA . VAL A 1 91 ? 1.835 -1.525 -2.585 1.00 98.69 91 VAL A CA 1
ATOM 652 C C . VAL A 1 91 ? 1.357 -1.589 -4.021 1.00 98.69 91 VAL A C 1
ATOM 654 O O . VAL A 1 91 ? 0.384 -2.293 -4.309 1.00 98.69 91 VAL A O 1
ATOM 657 N N . GLU A 1 92 ? 2.037 -0.879 -4.907 1.00 98.62 92 GLU A N 1
ATOM 658 C CA . GLU A 1 92 ? 1.667 -0.762 -6.314 1.00 98.62 92 GLU A CA 1
ATOM 659 C C . GLU A 1 92 ? 2.760 -1.389 -7.182 1.00 98.62 92 GLU A C 1
ATOM 661 O O . GLU A 1 92 ? 3.945 -1.351 -6.851 1.00 98.62 92 GLU A O 1
ATOM 666 N N . PHE A 1 93 ? 2.348 -2.044 -8.265 1.00 98.31 93 PHE A N 1
ATOM 667 C CA . PHE A 1 93 ? 3.239 -2.731 -9.190 1.00 98.31 93 PHE A CA 1
ATOM 668 C C . PHE A 1 93 ? 2.830 -2.448 -10.631 1.00 98.31 93 PHE A C 1
ATOM 670 O O . PHE A 1 93 ? 1.647 -2.461 -10.978 1.00 98.31 93 PHE A O 1
ATOM 677 N N . THR A 1 94 ? 3.829 -2.318 -11.494 1.00 98.00 94 THR A N 1
ATOM 678 C CA . THR A 1 94 ? 3.714 -2.475 -12.943 1.00 98.00 94 THR A CA 1
ATOM 679 C C . THR A 1 94 ? 4.818 -3.418 -13.401 1.00 98.00 94 THR A C 1
ATOM 681 O O . THR A 1 94 ? 5.979 -3.035 -13.464 1.00 98.00 94 THR A O 1
ATOM 684 N N . LEU A 1 95 ? 4.452 -4.664 -13.693 1.00 97.69 95 LEU A N 1
ATOM 685 C CA . LEU A 1 95 ? 5.344 -5.730 -14.133 1.00 97.69 95 LEU A CA 1
ATOM 686 C C . LEU A 1 95 ? 5.419 -5.756 -15.661 1.00 97.69 95 LEU A C 1
ATOM 688 O O . LEU A 1 95 ? 4.397 -5.904 -16.343 1.00 97.69 95 LEU A O 1
ATOM 692 N N . ALA A 1 96 ? 6.625 -5.641 -16.201 1.00 97.12 96 ALA A N 1
ATOM 693 C CA . ALA A 1 96 ? 6.891 -5.572 -17.625 1.00 97.12 96 ALA A CA 1
ATOM 694 C C . ALA A 1 96 ? 6.932 -6.966 -18.283 1.00 97.12 96 ALA A C 1
ATOM 696 O O . ALA A 1 96 ? 7.351 -7.959 -17.678 1.00 97.12 96 ALA A O 1
ATOM 697 N N . PRO A 1 97 ? 6.527 -7.079 -19.562 1.00 95.88 97 PRO A N 1
ATOM 698 C CA . PRO A 1 97 ? 6.652 -8.329 -20.299 1.00 95.88 97 PRO A CA 1
ATOM 699 C C . PRO A 1 97 ? 8.128 -8.659 -20.575 1.00 95.88 97 PRO A C 1
ATOM 701 O O . PRO A 1 97 ? 8.987 -7.779 -20.598 1.00 95.88 97 PRO A O 1
ATOM 704 N N . ASN A 1 98 ? 8.416 -9.937 -20.841 1.00 93.75 98 ASN A N 1
ATOM 705 C CA . ASN A 1 98 ? 9.717 -10.413 -21.337 1.00 93.75 98 ASN A CA 1
ATOM 706 C C . ASN A 1 98 ? 10.937 -10.011 -20.482 1.00 93.75 98 ASN A C 1
ATOM 708 O O . ASN A 1 98 ? 12.028 -9.822 -21.013 1.00 93.75 98 ASN A O 1
ATOM 712 N N . GLY A 1 99 ? 10.761 -9.879 -19.162 1.00 93.00 99 G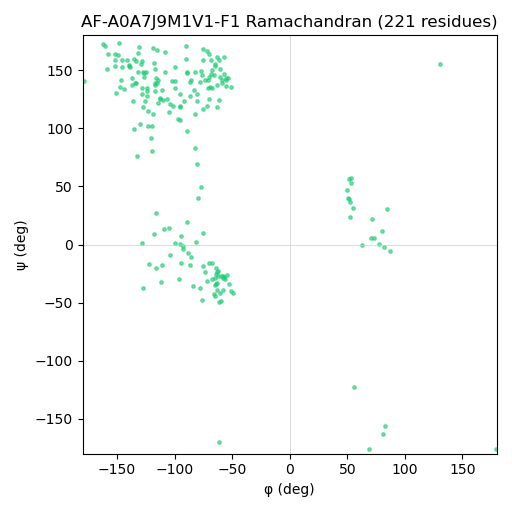LY A N 1
ATOM 713 C CA . GLY A 1 99 ? 11.847 -9.499 -18.252 1.00 93.00 99 GLY A CA 1
ATOM 714 C C . GLY A 1 99 ? 12.285 -8.040 -18.386 1.00 93.00 99 GLY A C 1
ATOM 715 O O . GLY A 1 99 ? 13.410 -7.716 -18.003 1.00 93.00 99 GLY A O 1
ATOM 716 N N . GLY A 1 100 ? 11.413 -7.182 -18.928 1.00 96.56 100 GLY A N 1
ATOM 717 C CA . GLY A 1 100 ? 11.603 -5.736 -18.953 1.00 96.56 100 GLY A CA 1
ATOM 718 C C . GLY A 1 100 ? 11.682 -5.112 -17.555 1.00 96.56 100 GLY A C 1
ATOM 719 O O . GLY A 1 100 ? 11.806 -5.802 -16.545 1.00 96.56 100 GLY A O 1
ATOM 720 N N . GLN A 1 101 ? 11.641 -3.783 -17.510 1.00 97.88 101 GLN A N 1
ATOM 721 C CA . GLN A 1 101 ? 11.744 -3.029 -16.265 1.00 97.88 101 GLN A CA 1
ATOM 722 C C . GLN A 1 101 ? 10.391 -2.954 -15.553 1.00 97.88 101 GLN A C 1
ATOM 724 O O . GLN A 1 101 ? 9.475 -2.285 -16.030 1.00 97.88 101 GLN A O 1
ATOM 729 N N . ASP A 1 102 ? 10.303 -3.607 -14.402 1.00 98.31 102 ASP A N 1
ATOM 730 C CA . ASP A 1 102 ? 9.185 -3.484 -13.478 1.00 98.31 102 ASP A CA 1
ATOM 731 C C . ASP A 1 102 ? 9.301 -2.172 -12.692 1.00 98.31 102 ASP A C 1
ATOM 733 O O . ASP A 1 102 ? 10.408 -1.714 -12.390 1.00 98.31 102 ASP A O 1
ATOM 737 N N . PHE A 1 103 ? 8.155 -1.613 -12.314 1.00 98.25 103 PHE A N 1
ATOM 738 C CA . PHE A 1 103 ? 8.019 -0.491 -11.388 1.00 98.25 103 PHE A CA 1
ATOM 739 C C . PHE A 1 103 ? 7.255 -0.957 -10.156 1.00 98.25 103 PHE A C 1
ATOM 741 O O . PHE A 1 103 ? 6.285 -1.710 -10.280 1.00 98.25 103 PHE A O 1
ATOM 748 N N . TYR A 1 104 ? 7.689 -0.529 -8.978 1.00 98.62 104 TYR A N 1
ATOM 749 C CA . TYR A 1 104 ? 7.003 -0.825 -7.729 1.00 98.62 104 TYR A CA 1
ATOM 750 C C . TYR A 1 104 ? 7.238 0.267 -6.696 1.00 98.62 104 TYR A C 1
ATOM 752 O O . TYR A 1 104 ? 8.269 0.945 -6.708 1.00 98.62 104 TYR A O 1
ATOM 760 N N . ASP A 1 105 ? 6.290 0.401 -5.781 1.00 98.69 105 ASP A N 1
ATOM 761 C CA . ASP A 1 105 ? 6.336 1.408 -4.734 1.00 98.69 105 ASP A CA 1
ATOM 762 C C . ASP A 1 105 ? 5.418 1.056 -3.555 1.00 98.69 105 ASP A C 1
ATOM 764 O O . ASP A 1 105 ? 4.646 0.092 -3.578 1.00 98.69 105 ASP A O 1
ATOM 768 N N . ILE A 1 106 ? 5.563 1.843 -2.489 1.00 98.81 106 ILE A N 1
ATOM 769 C CA . ILE A 1 106 ? 4.605 1.918 -1.390 1.00 98.81 106 ILE A CA 1
ATOM 770 C C . ILE A 1 106 ? 3.957 3.289 -1.464 1.00 98.81 106 ILE A C 1
ATOM 772 O O . ILE A 1 106 ? 4.662 4.300 -1.523 1.00 98.81 106 ILE A O 1
ATOM 776 N N . SER A 1 107 ? 2.634 3.329 -1.364 1.00 98.75 107 SER A N 1
ATOM 777 C CA . SER A 1 107 ? 1.865 4.554 -1.517 1.00 98.75 107 SER A CA 1
ATOM 778 C C . SER A 1 107 ? 0.984 4.846 -0.312 1.00 98.75 107 SER A C 1
ATOM 780 O O . SER A 1 107 ? 0.211 4.006 0.155 1.00 98.75 107 SER A O 1
ATOM 782 N N . LEU A 1 108 ? 1.139 6.070 0.201 1.00 98.75 108 LEU A N 1
ATOM 783 C CA . LEU A 1 108 ? 0.354 6.676 1.279 1.00 98.75 108 LEU A CA 1
ATOM 784 C C . LEU A 1 108 ? -0.549 7.797 0.742 1.00 98.75 108 LEU A C 1
ATOM 786 O O . LEU A 1 108 ? -1.109 8.577 1.517 1.00 98.75 108 LEU A O 1
ATOM 790 N N . VAL A 1 109 ? -0.711 7.883 -0.585 1.00 98.56 109 VAL A N 1
ATOM 791 C CA . VAL A 1 109 ? -1.649 8.806 -1.249 1.00 98.56 109 VAL A CA 1
ATOM 792 C C . VAL A 1 109 ? -3.076 8.559 -0.754 1.00 98.56 109 VAL A C 1
ATOM 794 O O . VAL A 1 109 ? -3.799 9.506 -0.433 1.00 98.56 109 VAL A O 1
ATOM 797 N N . ASP A 1 110 ? -3.423 7.285 -0.565 1.00 98.56 110 ASP A N 1
ATOM 798 C CA . ASP A 1 110 ? -4.677 6.824 0.032 1.00 98.56 110 ASP A CA 1
ATOM 799 C C . ASP A 1 110 ? -4.582 6.691 1.568 1.00 98.56 110 ASP A C 1
ATOM 801 O O . ASP A 1 110 ? -5.411 6.047 2.203 1.00 98.56 110 ASP A O 1
ATOM 805 N N . GLY A 1 111 ? -3.608 7.336 2.210 1.00 98.69 111 GLY A N 1
ATOM 806 C CA . GLY A 1 111 ? -3.405 7.299 3.657 1.00 98.69 111 GLY A CA 1
ATOM 807 C C . GLY A 1 111 ? -2.665 6.052 4.146 1.00 98.69 111 GLY A C 1
ATOM 808 O O . GLY A 1 111 ? -1.991 5.358 3.395 1.00 98.69 111 GLY A O 1
ATOM 809 N N . PHE A 1 112 ? -2.759 5.790 5.446 1.00 98.88 112 PHE A N 1
ATOM 810 C CA . PHE A 1 112 ? -2.027 4.723 6.126 1.00 98.88 112 PHE A CA 1
ATOM 811 C C . PHE A 1 112 ? -2.957 3.935 7.042 1.00 98.88 112 PHE A C 1
ATOM 813 O O . PHE A 1 112 ? -3.751 4.531 7.769 1.00 98.88 112 PHE A O 1
ATOM 820 N N . ASN A 1 113 ? -2.819 2.612 7.081 1.00 98.81 113 ASN A N 1
ATOM 821 C CA . ASN A 1 113 ? -3.458 1.780 8.108 1.00 98.81 113 ASN A CA 1
ATOM 822 C C . ASN A 1 113 ? -2.473 0.847 8.826 1.00 98.81 113 ASN A C 1
ATOM 824 O O . ASN A 1 113 ? -2.588 0.681 10.042 1.00 98.81 113 ASN A O 1
ATOM 828 N N . LEU A 1 114 ? -1.491 0.279 8.118 1.00 98.69 114 LEU A N 1
ATOM 829 C CA . LEU A 1 114 ? -0.420 -0.522 8.717 1.00 98.69 114 LEU A CA 1
ATOM 830 C C . LEU A 1 114 ? 0.931 -0.375 7.985 1.00 98.69 114 LEU A C 1
ATOM 832 O O . LEU A 1 114 ? 0.942 -0.008 6.807 1.00 98.69 114 LEU A O 1
ATOM 836 N N . PRO A 1 115 ? 2.059 -0.680 8.659 1.00 98.75 115 PRO A N 1
ATOM 837 C CA . PRO A 1 115 ? 3.388 -0.639 8.053 1.00 98.75 115 PRO A CA 1
ATOM 838 C C . PRO A 1 115 ? 3.605 -1.763 7.031 1.00 98.75 115 PRO A C 1
ATOM 840 O O . PRO A 1 115 ? 3.151 -2.890 7.242 1.00 98.75 115 PRO A O 1
ATOM 843 N N . ILE A 1 116 ? 4.342 -1.497 5.954 1.00 98.81 116 ILE A N 1
ATOM 844 C CA . ILE A 1 116 ? 4.597 -2.470 4.880 1.00 98.81 116 ILE A CA 1
ATOM 845 C C . ILE A 1 116 ? 5.999 -2.292 4.286 1.00 98.81 116 ILE A C 1
ATOM 847 O O . ILE A 1 116 ? 6.537 -1.186 4.292 1.00 98.81 116 ILE A O 1
ATOM 851 N N . SER A 1 117 ? 6.586 -3.361 3.751 1.00 98.81 117 SER A N 1
ATOM 852 C CA . SER A 1 117 ? 7.786 -3.300 2.908 1.00 98.81 117 SER A CA 1
ATOM 853 C C . SER A 1 117 ? 7.645 -4.149 1.650 1.00 98.81 117 SER A C 1
ATOM 855 O O . SER A 1 117 ? 6.864 -5.105 1.624 1.00 98.81 117 SER A O 1
ATOM 857 N N . VAL A 1 118 ? 8.433 -3.819 0.625 1.00 98.81 118 VAL A N 1
ATOM 858 C CA . VAL A 1 118 ? 8.591 -4.600 -0.607 1.00 98.81 118 VAL A CA 1
ATOM 859 C C . VAL A 1 118 ? 10.070 -4.882 -0.823 1.00 98.81 118 VAL A C 1
ATOM 861 O O . VAL A 1 118 ? 10.890 -3.968 -0.892 1.00 98.81 118 VAL A O 1
ATOM 864 N N . THR A 1 119 ? 10.414 -6.161 -0.934 1.00 98.69 119 THR A N 1
ATOM 865 C CA . THR A 1 119 ? 11.775 -6.641 -1.188 1.00 98.69 119 THR A CA 1
ATOM 866 C C . THR A 1 119 ? 11.807 -7.422 -2.501 1.00 98.69 119 THR A C 1
ATOM 868 O O . THR A 1 119 ? 11.219 -8.506 -2.559 1.00 98.69 119 THR A O 1
ATOM 871 N N . PRO A 1 120 ? 12.477 -6.921 -3.552 1.00 98.50 120 PRO A N 1
ATOM 872 C CA . PRO A 1 120 ? 12.737 -7.707 -4.754 1.00 98.50 120 PRO A CA 1
ATOM 873 C C . PRO A 1 120 ? 13.572 -8.953 -4.437 1.00 98.50 120 PRO A C 1
ATOM 875 O O . PRO A 1 120 ? 14.462 -8.931 -3.586 1.00 98.50 120 PRO A O 1
ATOM 878 N N . GLN A 1 121 ? 13.294 -10.047 -5.135 1.00 98.12 121 GLN A N 1
ATOM 879 C CA . GLN A 1 121 ? 13.991 -11.323 -5.025 1.00 98.12 121 GLN A CA 1
ATOM 880 C C . GLN A 1 121 ? 14.541 -11.710 -6.400 1.00 98.12 121 GLN A C 1
ATOM 882 O O . GLN A 1 121 ? 13.807 -12.193 -7.267 1.00 98.12 121 GLN A O 1
ATOM 887 N N . GLY A 1 122 ? 15.843 -11.499 -6.583 1.00 96.19 122 GLY A N 1
ATOM 888 C CA . GLY A 1 122 ? 16.487 -11.565 -7.893 1.00 96.19 122 GLY A CA 1
ATOM 889 C C . GLY A 1 122 ? 16.320 -10.258 -8.668 1.00 96.19 122 GLY A C 1
ATOM 890 O O . GLY A 1 122 ? 16.126 -9.200 -8.075 1.00 96.19 122 GLY A O 1
ATOM 891 N N . GLY A 1 123 ? 16.407 -10.345 -9.995 1.00 96.38 123 GLY A N 1
ATOM 892 C CA . GLY A 1 123 ? 16.398 -9.179 -10.873 1.00 96.38 123 GLY A CA 1
ATOM 893 C C . GLY A 1 123 ? 17.659 -8.315 -10.764 1.00 96.38 123 GLY A C 1
ATOM 894 O O . GLY A 1 123 ? 18.643 -8.677 -10.114 1.00 96.38 123 GLY A O 1
ATOM 895 N N . SER A 1 124 ? 17.663 -7.194 -11.478 1.00 97.12 124 SER A N 1
ATOM 896 C CA . SER A 1 124 ? 18.799 -6.275 -11.542 1.00 97.12 124 SER A CA 1
ATOM 897 C C . SER A 1 124 ? 18.375 -4.833 -11.819 1.00 97.12 124 SER A C 1
ATOM 899 O O . SER A 1 124 ? 17.255 -4.553 -12.248 1.00 97.12 124 SER A O 1
ATOM 901 N N . GLY A 1 125 ? 19.294 -3.903 -11.572 1.00 96.81 125 GLY A N 1
ATOM 902 C CA . GLY A 1 125 ? 19.102 -2.473 -11.797 1.00 96.81 125 GLY A CA 1
ATOM 903 C C . GLY A 1 125 ? 19.512 -1.649 -10.577 1.00 96.81 125 GLY A C 1
ATOM 904 O O . GLY A 1 125 ? 19.508 -2.165 -9.460 1.00 96.81 125 GLY A O 1
ATOM 905 N N . PRO A 1 126 ? 19.868 -0.368 -10.767 1.00 92.75 126 PRO A N 1
ATOM 906 C CA . PRO A 1 126 ? 20.370 0.482 -9.685 1.00 92.75 126 PRO A CA 1
ATOM 907 C C . PRO A 1 126 ? 19.326 0.749 -8.590 1.00 92.75 126 PRO A C 1
ATOM 909 O O . PRO A 1 126 ? 19.695 0.910 -7.432 1.00 92.75 126 PRO A O 1
ATOM 912 N N . ASN A 1 127 ? 18.036 0.739 -8.944 1.00 94.69 127 ASN A N 1
ATOM 913 C CA . ASN A 1 127 ? 16.916 0.958 -8.024 1.00 94.69 127 ASN A CA 1
ATOM 914 C C . ASN A 1 127 ? 16.173 -0.339 -7.667 1.00 94.69 127 ASN A C 1
ATOM 916 O O . ASN A 1 127 ? 15.077 -0.269 -7.113 1.00 94.69 127 ASN A O 1
ATOM 920 N N . CYS A 1 128 ? 16.757 -1.512 -7.961 1.00 97.81 128 CYS A N 1
ATOM 921 C CA . CYS A 1 128 ? 16.188 -2.802 -7.570 1.00 97.81 128 CYS A CA 1
ATOM 922 C C . CYS A 1 128 ? 16.532 -3.078 -6.101 1.00 97.81 128 CYS A C 1
ATOM 924 O O . CYS A 1 128 ? 17.384 -3.903 -5.769 1.00 97.81 128 CYS A O 1
ATOM 926 N N . THR A 1 129 ? 15.927 -2.297 -5.215 1.00 97.62 129 THR A N 1
ATOM 927 C CA . THR A 1 129 ? 16.227 -2.268 -3.783 1.00 97.62 129 THR A CA 1
ATOM 928 C C . THR A 1 129 ? 14.952 -2.357 -2.951 1.00 97.62 129 THR A C 1
ATOM 930 O O . THR A 1 129 ? 13.832 -2.317 -3.460 1.00 97.62 129 THR A O 1
ATOM 933 N N . ILE A 1 130 ? 15.116 -2.539 -1.644 1.00 97.75 130 ILE A N 1
ATOM 934 C CA . ILE A 1 130 ? 13.994 -2.597 -0.708 1.00 97.75 130 ILE A CA 1
ATOM 935 C C . ILE A 1 130 ? 13.389 -1.196 -0.559 1.00 97.75 130 ILE A C 1
ATOM 937 O O . ILE A 1 130 ? 14.122 -0.231 -0.334 1.00 97.75 130 ILE A O 1
ATOM 941 N N . THR A 1 131 ? 12.059 -1.113 -0.604 1.00 97.62 131 THR A N 1
ATOM 942 C CA . THR A 1 131 ? 11.297 0.058 -0.145 1.00 97.62 131 THR A CA 1
ATOM 943 C C . THR A 1 131 ? 10.457 -0.314 1.070 1.00 97.62 131 THR A C 1
ATOM 945 O O . THR A 1 131 ? 9.941 -1.434 1.164 1.00 97.62 131 THR A O 1
ATOM 948 N N . SER A 1 132 ? 10.358 0.592 2.042 1.00 97.81 132 SER A N 1
ATOM 949 C CA . SER A 1 132 ? 9.652 0.338 3.294 1.00 97.81 132 SER A CA 1
ATOM 950 C C . SER A 1 132 ? 8.973 1.582 3.856 1.00 97.81 132 SER A C 1
ATOM 952 O O . SER A 1 132 ? 9.525 2.683 3.865 1.00 97.81 132 SER A O 1
ATOM 954 N N . CYS A 1 133 ? 7.788 1.362 4.414 1.00 98.31 133 CYS A N 1
ATOM 955 C CA . CYS A 1 133 ? 7.133 2.232 5.372 1.00 98.31 133 CYS A CA 1
ATOM 956 C C . CYS A 1 133 ? 6.922 1.428 6.659 1.00 98.31 133 CYS A C 1
ATOM 958 O O . CYS A 1 133 ? 5.852 0.863 6.878 1.00 98.31 133 CYS A O 1
ATOM 960 N N . SER A 1 134 ? 7.971 1.313 7.479 1.00 97.38 134 SER A N 1
ATOM 961 C CA . SER A 1 134 ? 7.972 0.524 8.723 1.00 97.38 134 SER A CA 1
ATOM 962 C C . SER A 1 134 ? 7.460 1.298 9.943 1.00 97.38 134 SER A C 1
ATOM 964 O O . SER A 1 134 ? 7.091 0.699 10.954 1.00 97.38 134 SER A O 1
ATOM 966 N N . ALA A 1 135 ? 7.417 2.628 9.864 1.00 96.31 135 ALA A N 1
ATOM 967 C CA . ALA A 1 135 ? 6.959 3.476 10.953 1.00 96.31 135 ALA A CA 1
ATOM 968 C C . ALA A 1 135 ? 5.453 3.316 11.221 1.00 96.31 135 ALA A C 1
ATOM 970 O O . ALA A 1 135 ? 4.639 3.151 10.310 1.00 96.31 135 ALA A O 1
ATOM 971 N N . ASN A 1 136 ? 5.058 3.441 12.490 1.00 96.88 136 ASN A N 1
ATOM 972 C CA . ASN A 1 136 ? 3.650 3.503 12.868 1.00 96.88 136 ASN A CA 1
ATOM 973 C C . ASN A 1 136 ? 3.105 4.932 12.694 1.00 96.88 136 ASN A C 1
ATOM 975 O O . ASN A 1 136 ? 3.016 5.691 13.661 1.00 96.88 136 ASN A O 1
ATOM 979 N N . VAL A 1 137 ? 2.703 5.292 11.472 1.00 98.31 137 VAL A N 1
ATOM 980 C CA . VAL A 1 137 ? 2.150 6.626 11.156 1.00 98.31 137 VAL A CA 1
ATOM 981 C C . VAL A 1 137 ? 0.902 6.946 11.996 1.00 98.31 137 VAL A C 1
ATOM 983 O O . VAL A 1 137 ? 0.664 8.102 12.336 1.00 98.31 137 VAL A O 1
ATOM 986 N N . ASN A 1 138 ? 0.141 5.939 12.442 1.00 98.12 138 ASN A N 1
ATOM 987 C CA . ASN A 1 138 ? -1.015 6.150 13.323 1.00 98.12 138 ASN A CA 1
ATOM 988 C C . ASN A 1 138 ? -0.646 6.831 14.654 1.00 98.12 138 ASN A C 1
ATOM 990 O O . ASN A 1 138 ? -1.494 7.506 15.238 1.00 98.12 138 ASN A O 1
ATOM 994 N N . ALA A 1 139 ? 0.595 6.677 15.134 1.00 97.69 139 ALA A N 1
ATOM 995 C CA . ALA A 1 139 ? 1.059 7.258 16.397 1.00 97.69 139 ALA A CA 1
ATOM 996 C C . ALA A 1 139 ? 1.285 8.777 16.329 1.00 97.69 139 ALA A C 1
ATOM 998 O O . ALA A 1 139 ? 1.240 9.447 17.357 1.00 97.69 139 ALA A O 1
ATOM 999 N N . ILE A 1 140 ? 1.514 9.314 15.129 1.00 97.62 140 ILE A N 1
ATOM 1000 C CA . ILE A 1 140 ? 1.798 10.737 14.893 1.00 97.62 140 ILE A CA 1
ATOM 1001 C C . ILE A 1 140 ? 0.739 11.406 14.006 1.00 97.62 140 ILE A C 1
ATOM 1003 O O . ILE A 1 140 ? 0.921 12.536 13.559 1.00 97.62 140 ILE A O 1
ATOM 1007 N N . CYS A 1 141 ? -0.359 10.699 13.726 1.00 98.44 141 CYS A N 1
ATOM 1008 C CA . CYS A 1 141 ? -1.401 11.156 12.819 1.00 98.44 141 CYS A CA 1
ATOM 1009 C C . CYS A 1 141 ? -2.038 12.467 13.328 1.00 98.44 141 CYS A C 1
ATOM 1011 O O . CYS A 1 141 ? -2.537 12.485 14.458 1.00 98.44 141 CYS A O 1
ATOM 1013 N N . PRO A 1 142 ? -2.058 13.547 12.521 1.00 98.38 142 PRO A N 1
ATOM 1014 C CA . PRO A 1 142 ? -2.702 14.803 12.891 1.00 98.38 142 PRO A CA 1
ATOM 1015 C C . PRO A 1 142 ? -4.178 14.594 13.261 1.00 98.38 142 PRO A C 1
ATOM 1017 O O . PRO A 1 142 ? -4.842 13.795 12.595 1.00 98.38 142 PRO A O 1
ATOM 1020 N N . PRO A 1 143 ? -4.716 15.294 14.278 1.00 98.12 143 PRO A N 1
ATOM 1021 C CA . PRO A 1 143 ? -6.072 15.065 14.786 1.00 98.12 143 PRO A CA 1
ATOM 1022 C C . PRO A 1 143 ? -7.171 15.018 13.715 1.00 98.12 143 PRO A C 1
ATOM 1024 O O . PRO A 1 143 ? -8.037 14.147 13.746 1.00 98.12 143 PRO A O 1
ATOM 1027 N N . GLU A 1 144 ? -7.108 15.915 12.739 1.00 98.06 144 GLU A N 1
ATOM 1028 C CA . GLU A 1 144 ? -8.029 16.033 11.604 1.00 98.06 144 GLU A CA 1
ATOM 1029 C C . GLU A 1 144 ? -7.961 14.865 10.597 1.00 98.06 144 GLU A C 1
ATOM 1031 O O . GLU A 1 144 ? -8.870 14.695 9.783 1.00 98.06 144 GLU A O 1
ATOM 1036 N N . LEU A 1 145 ? -6.902 14.051 10.646 1.00 98.69 145 LEU A N 1
ATOM 1037 C CA . LEU A 1 145 ? -6.664 12.912 9.755 1.00 98.69 145 LEU A CA 1
ATOM 1038 C C . LEU A 1 145 ? -6.945 11.559 10.431 1.00 98.69 145 LEU A C 1
ATOM 1040 O O . LEU A 1 145 ? -6.956 10.523 9.763 1.00 98.69 145 LEU A O 1
ATOM 1044 N N . ILE A 1 146 ? -7.182 11.543 11.744 1.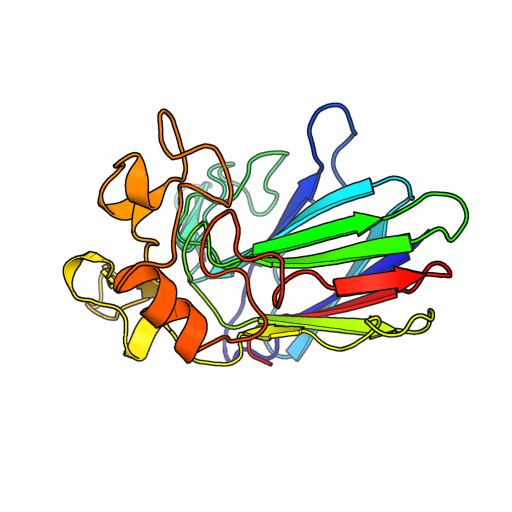00 98.50 146 ILE A N 1
ATOM 1045 C CA . ILE A 1 146 ? -7.334 10.318 12.531 1.00 98.50 146 ILE A CA 1
ATOM 1046 C C . ILE A 1 146 ? -8.608 9.547 12.153 1.00 98.50 146 ILE A C 1
ATOM 1048 O O . ILE A 1 146 ? -9.712 10.092 12.114 1.00 98.50 146 ILE A O 1
ATOM 1052 N N . VAL A 1 147 ? -8.468 8.229 11.992 1.00 98.19 147 VAL A N 1
ATOM 1053 C CA . VAL A 1 147 ? -9.577 7.267 12.036 1.00 98.19 147 VAL A CA 1
ATOM 1054 C C . VAL A 1 147 ? -9.500 6.482 13.343 1.00 98.19 147 VAL A C 1
ATOM 1056 O O . VAL A 1 147 ? -8.472 5.878 13.661 1.00 98.19 147 VAL A O 1
ATOM 1059 N N . LYS A 1 148 ? -10.593 6.490 14.111 1.00 97.19 148 LYS A N 1
ATOM 1060 C CA . LYS A 1 148 ? -10.702 5.795 15.399 1.00 97.19 148 LYS A CA 1
ATOM 1061 C C . LYS A 1 148 ? -11.440 4.463 15.265 1.00 97.19 148 LYS A C 1
ATOM 1063 O O . LYS A 1 148 ? -12.449 4.382 14.572 1.00 97.19 148 LYS A O 1
ATOM 1068 N N . ALA A 1 149 ? -10.972 3.446 15.987 1.00 91.94 149 ALA A N 1
ATOM 1069 C CA . ALA A 1 149 ? -11.783 2.276 16.317 1.00 91.94 149 ALA A CA 1
ATOM 1070 C C . ALA A 1 149 ? -12.859 2.632 17.351 1.00 91.94 149 ALA A C 1
ATOM 1072 O O . ALA A 1 149 ? -12.760 3.642 18.051 1.00 91.94 149 ALA A O 1
ATOM 1073 N N . SER A 1 150 ? -13.835 1.739 17.523 1.00 87.31 150 SER A N 1
ATOM 1074 C CA . SER A 1 150 ? -14.859 1.833 18.573 1.00 87.31 150 SER A CA 1
ATOM 1075 C C . SER A 1 150 ? -14.273 1.927 19.989 1.00 87.31 150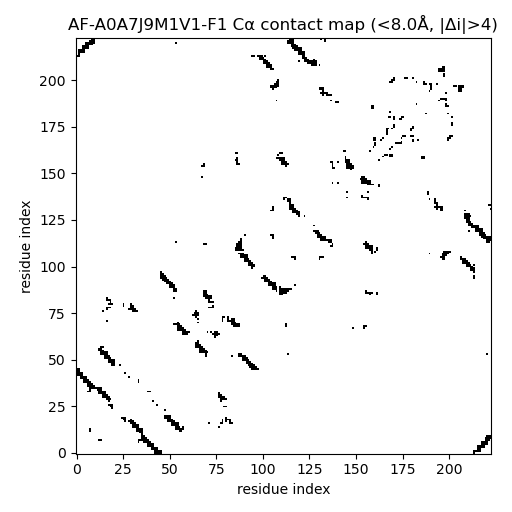 SER A C 1
ATOM 1077 O O . SER A 1 150 ? -14.860 2.573 20.850 1.00 87.31 150 SER A O 1
ATOM 1079 N N . CYS A 1 151 ? -13.095 1.345 20.228 1.00 86.81 151 CYS A N 1
ATOM 1080 C CA . CYS A 1 151 ? -12.373 1.427 21.501 1.00 86.81 151 CYS A CA 1
ATOM 1081 C C . CYS A 1 151 ? -11.564 2.727 21.698 1.00 86.81 151 CYS A C 1
ATOM 1083 O O . CYS A 1 151 ? -10.872 2.860 22.703 1.00 86.81 151 CYS A O 1
ATOM 1085 N N . GLY A 1 152 ? -11.607 3.676 20.753 1.00 90.75 152 GLY A N 1
ATOM 1086 C CA . GLY A 1 152 ? -10.930 4.979 20.850 1.00 90.75 152 GLY A CA 1
ATOM 1087 C C . GLY A 1 152 ? -9.470 5.008 20.372 1.00 90.75 152 GLY A C 1
ATOM 1088 O O . GLY A 1 152 ? -8.868 6.084 20.266 1.00 90.75 152 GLY A O 1
ATOM 1089 N N . ASN A 1 153 ? -8.900 3.856 20.013 1.00 94.06 153 ASN A N 1
ATOM 1090 C CA . ASN A 1 153 ? -7.557 3.770 19.433 1.00 94.06 153 ASN A CA 1
ATOM 1091 C C . ASN A 1 153 ? -7.531 4.320 18.000 1.00 94.06 153 ASN A C 1
ATOM 1093 O O . ASN A 1 153 ? -8.466 4.099 17.231 1.00 94.06 153 ASN A O 1
ATOM 1097 N N . THR A 1 154 ? -6.457 5.023 17.626 1.00 97.88 154 THR A N 1
ATOM 1098 C CA . THR A 1 154 ? -6.214 5.403 16.224 1.00 97.88 154 THR A CA 1
ATOM 1099 C C . THR A 1 154 ? -5.816 4.157 15.439 1.00 97.88 154 THR A C 1
ATOM 1101 O O . THR A 1 154 ? -4.820 3.520 15.772 1.00 97.88 154 THR A O 1
ATOM 1104 N N . ILE A 1 155 ? -6.598 3.805 14.421 1.00 98.00 155 ILE A N 1
ATOM 1105 C CA . ILE A 1 155 ? -6.403 2.583 13.621 1.00 98.00 155 ILE A CA 1
ATOM 1106 C C . ILE A 1 155 ? -5.948 2.857 12.193 1.00 98.00 155 ILE A C 1
ATOM 1108 O O . ILE A 1 155 ? -5.458 1.948 11.531 1.00 98.00 155 ILE A O 1
ATOM 1112 N N . ALA A 1 156 ? -6.119 4.087 11.722 1.00 98.62 156 ALA A N 1
ATOM 1113 C CA . ALA A 1 156 ? -5.644 4.523 10.424 1.00 98.62 156 ALA A CA 1
ATOM 1114 C C . ALA A 1 156 ? -5.499 6.053 10.395 1.00 98.62 156 ALA A C 1
ATOM 1116 O O . ALA A 1 156 ? -6.061 6.762 11.238 1.00 98.62 156 ALA A O 1
ATOM 1117 N N . CYS A 1 157 ? -4.774 6.552 9.400 1.00 98.81 157 CYS A N 1
ATOM 1118 C CA . CYS A 1 157 ? -4.535 7.965 9.156 1.00 98.81 157 CYS A CA 1
ATOM 1119 C C . CYS A 1 157 ? -4.902 8.306 7.710 1.00 98.81 157 CYS A C 1
ATOM 1121 O O . CYS A 1 157 ? -4.321 7.762 6.770 1.00 98.81 157 CYS A O 1
ATOM 1123 N N . LYS A 1 158 ? -5.879 9.192 7.515 1.00 98.88 158 LYS A N 1
ATOM 1124 C CA . LYS A 1 158 ? -6.259 9.706 6.192 1.00 98.88 158 LYS A CA 1
ATOM 1125 C C . LYS A 1 158 ? -5.127 10.535 5.605 1.00 98.88 158 LYS A C 1
ATOM 1127 O O . LYS A 1 158 ? -4.478 11.273 6.332 1.00 98.88 158 LYS A O 1
ATOM 1132 N N . SER A 1 159 ? -4.947 10.505 4.290 1.00 98.69 159 SER A N 1
ATOM 1133 C CA . SER A 1 159 ? -4.198 11.565 3.615 1.00 98.69 159 SER A CA 1
ATOM 1134 C C . SER A 1 159 ? -4.993 12.878 3.631 1.00 98.69 159 SER A C 1
ATOM 1136 O O . SER A 1 159 ? -6.210 12.895 3.842 1.00 98.69 159 SER A O 1
ATOM 1138 N N . ALA A 1 160 ? -4.325 14.002 3.365 1.00 98.56 160 ALA A N 1
ATOM 1139 C CA . ALA A 1 160 ? -5.002 15.295 3.271 1.00 98.56 160 ALA A CA 1
ATOM 1140 C C . ALA A 1 160 ? -6.021 15.349 2.120 1.00 98.56 160 ALA A C 1
ATOM 1142 O O . ALA A 1 160 ? -7.063 15.988 2.257 1.00 98.56 160 ALA A O 1
ATOM 1143 N N . CYS A 1 161 ? -5.764 14.652 1.007 1.00 98.56 161 CYS A N 1
ATOM 1144 C CA . CYS A 1 161 ? -6.742 14.559 -0.074 1.00 98.56 161 CYS A CA 1
ATOM 1145 C C . CYS A 1 161 ? -8.040 13.914 0.426 1.00 98.56 161 CYS A C 1
ATOM 1147 O O . CYS A 1 161 ? -9.113 14.491 0.263 1.00 98.56 161 CYS A O 1
ATOM 1149 N N . LEU A 1 162 ? -7.937 12.782 1.129 1.00 98.19 162 LEU A N 1
ATOM 1150 C CA . LEU A 1 162 ? -9.094 12.074 1.681 1.00 98.19 162 LEU A CA 1
ATOM 1151 C C . LEU A 1 162 ? -9.837 12.870 2.757 1.00 98.19 162 LEU A C 1
ATOM 1153 O O . LEU A 1 162 ? -11.053 12.743 2.886 1.00 98.19 162 LEU A O 1
ATOM 1157 N N . ALA A 1 163 ? -9.121 13.653 3.563 1.00 98.38 163 ALA A N 1
ATOM 1158 C CA . ALA A 1 163 ? -9.733 14.423 4.641 1.00 98.38 163 ALA A CA 1
ATOM 1159 C C . ALA A 1 163 ? -10.434 15.695 4.148 1.00 98.38 163 ALA A C 1
ATOM 1161 O O . ALA A 1 163 ? -11.486 16.050 4.677 1.00 98.38 163 ALA A O 1
ATOM 1162 N N . PHE A 1 164 ? -9.865 16.377 3.152 1.00 98.25 164 PHE A N 1
ATOM 1163 C CA . PHE A 1 164 ? -10.304 17.724 2.778 1.00 98.25 164 PHE A CA 1
ATOM 1164 C C . PHE A 1 164 ? -10.890 17.835 1.375 1.00 98.25 164 PHE A C 1
ATOM 1166 O O . PHE A 1 164 ? -11.580 18.814 1.101 1.00 98.25 164 PHE A O 1
ATOM 1173 N N . ASN A 1 165 ? -10.600 16.882 0.486 1.00 97.75 165 ASN A N 1
ATOM 1174 C CA . ASN A 1 165 ? -11.031 16.889 -0.912 1.00 97.75 165 ASN A CA 1
ATOM 1175 C C . ASN A 1 165 ? -10.727 18.220 -1.639 1.00 97.75 165 ASN A C 1
ATOM 1177 O O . ASN A 1 165 ? -11.551 18.747 -2.385 1.00 97.75 165 ASN A O 1
ATOM 1181 N N . GLN A 1 166 ? -9.552 18.807 -1.378 1.00 98.00 166 GLN A N 1
ATOM 1182 C CA . GLN A 1 166 ? -9.129 20.064 -2.003 1.00 98.00 166 GLN A CA 1
ATOM 1183 C C . GLN A 1 166 ? -8.115 19.805 -3.124 1.00 98.00 166 GLN A C 1
ATOM 1185 O O . GLN A 1 166 ? -7.198 19.001 -2.922 1.00 98.00 166 GLN A O 1
ATOM 1190 N N . PRO A 1 167 ? -8.190 20.539 -4.254 1.00 97.62 167 PRO A N 1
ATOM 1191 C CA . PRO A 1 167 ? -7.295 20.353 -5.399 1.00 97.62 167 PRO A CA 1
ATOM 1192 C C . PRO A 1 167 ? -5.802 20.339 -5.053 1.00 97.62 167 PRO A C 1
ATOM 1194 O O . PRO A 1 167 ? -5.075 19.484 -5.547 1.00 97.62 167 PRO A O 1
ATOM 1197 N N . LYS A 1 168 ? -5.361 21.207 -4.131 1.00 97.19 168 LYS A N 1
ATOM 1198 C CA . LYS A 1 168 ? -3.964 21.267 -3.666 1.00 97.19 168 LYS A CA 1
ATOM 1199 C C . LYS A 1 168 ? -3.459 19.998 -2.972 1.00 97.19 168 LYS A C 1
ATOM 1201 O O . LYS A 1 168 ? -2.263 19.756 -2.970 1.00 97.19 168 LYS A O 1
ATOM 1206 N N . TYR A 1 169 ? -4.343 19.213 -2.353 1.00 98.00 169 TYR A N 1
ATOM 1207 C CA . TYR A 1 169 ? -3.969 17.972 -1.665 1.00 98.00 169 TYR A CA 1
ATOM 1208 C C . TYR A 1 169 ? -4.159 16.746 -2.554 1.00 98.00 169 TYR A C 1
ATOM 1210 O O . TYR A 1 169 ? -3.453 15.757 -2.389 1.00 98.00 169 TYR A O 1
ATOM 1218 N N . CYS A 1 170 ? -5.115 16.814 -3.479 1.00 98.12 170 CYS A N 1
ATOM 1219 C CA . CYS A 1 170 ? -5.432 15.740 -4.416 1.00 98.12 170 CYS A CA 1
ATOM 1220 C C . CYS A 1 170 ? -4.684 15.851 -5.749 1.00 98.12 170 CYS A C 1
ATOM 1222 O O . CYS A 1 170 ? -4.890 15.015 -6.621 1.00 98.12 170 CYS A O 1
ATOM 1224 N N . CYS A 1 171 ? -3.868 16.895 -5.925 1.00 97.94 171 CYS A N 1
ATOM 1225 C CA . CYS A 1 171 ? -3.165 17.198 -7.166 1.00 97.94 171 CYS A CA 1
ATOM 1226 C C . CYS A 1 171 ? -4.086 17.189 -8.393 1.00 97.94 171 CYS A C 1
ATOM 1228 O O . CYS A 1 171 ? -3.789 16.588 -9.419 1.00 97.94 171 CYS A O 1
ATOM 1230 N N . SER A 1 172 ? -5.236 17.849 -8.274 1.00 97.81 172 SER A N 1
ATOM 1231 C CA . SER A 1 172 ? -6.261 17.898 -9.317 1.00 97.81 172 SER A CA 1
ATOM 1232 C C . SER A 1 172 ? -6.514 19.330 -9.791 1.00 97.81 172 SER A C 1
ATOM 1234 O O . SER A 1 172 ? -6.024 20.296 -9.202 1.00 97.81 172 SER A O 1
ATOM 1236 N N . GLY A 1 173 ? -7.260 19.485 -10.890 1.00 96.69 173 GLY A N 1
ATOM 1237 C CA . GLY A 1 173 ? -7.561 20.798 -11.468 1.00 96.69 173 GLY A CA 1
ATOM 1238 C C . GLY A 1 173 ? -6.286 21.585 -11.782 1.00 96.69 173 GLY A C 1
ATOM 1239 O O . GLY A 1 173 ? -5.412 21.100 -12.499 1.00 96.69 173 GLY A O 1
ATOM 1240 N N . GLU A 1 174 ? -6.154 22.782 -11.210 1.00 96.62 174 GLU A N 1
ATOM 1241 C CA . GLU A 1 174 ? -4.965 23.624 -11.395 1.00 96.62 174 GLU A CA 1
ATOM 1242 C C . GLU A 1 174 ? -3.681 23.003 -10.833 1.00 96.62 174 GLU A C 1
ATOM 1244 O O . GLU A 1 174 ? -2.602 23.362 -11.288 1.00 96.62 174 GLU A O 1
ATOM 1249 N N . TYR A 1 175 ? -3.779 22.042 -9.913 1.00 97.12 175 TYR A N 1
ATOM 1250 C CA . TYR A 1 175 ? -2.644 21.351 -9.298 1.00 97.12 175 TYR A CA 1
ATOM 1251 C C . TYR A 1 175 ? -2.283 20.037 -10.011 1.00 97.12 175 TYR A C 1
ATOM 1253 O O . TYR A 1 175 ? -1.424 19.310 -9.528 1.00 97.12 175 TYR A O 1
ATOM 1261 N N . ASN A 1 176 ? -2.890 19.716 -11.160 1.00 96.12 176 ASN A N 1
ATOM 1262 C CA . ASN A 1 176 ? -2.658 18.468 -11.908 1.00 96.12 176 ASN A CA 1
ATOM 1263 C C . ASN A 1 176 ? -1.337 18.469 -12.708 1.00 96.12 176 ASN A C 1
ATOM 1265 O O . ASN A 1 176 ? -1.310 18.224 -13.914 1.00 96.12 176 ASN A O 1
ATOM 1269 N N . SER A 1 177 ? -0.236 18.838 -12.053 1.00 95.81 177 SER A N 1
ATOM 1270 C CA . SER A 1 177 ? 1.124 18.673 -12.570 1.00 95.81 177 SER A CA 1
ATOM 1271 C C . SER A 1 177 ? 2.140 18.692 -11.421 1.00 95.81 177 SER A C 1
ATOM 1273 O O . SER A 1 177 ? 1.910 19.415 -10.442 1.00 95.81 177 SER A O 1
ATOM 1275 N N . PRO A 1 178 ? 3.289 18.004 -11.549 1.00 93.44 178 PRO A N 1
ATOM 1276 C CA . PRO A 1 178 ? 4.340 18.014 -10.528 1.00 93.44 178 PRO A CA 1
ATOM 1277 C C . PRO A 1 178 ? 4.875 19.412 -10.191 1.00 93.44 178 PRO A C 1
ATOM 1279 O O . PRO A 1 178 ? 5.330 19.651 -9.082 1.00 93.44 178 PRO A O 1
ATOM 1282 N N . GLN A 1 179 ? 4.830 20.351 -11.142 1.00 94.62 179 GLN A N 1
ATOM 1283 C CA . GLN A 1 179 ? 5.289 21.730 -10.943 1.00 94.62 179 GLN A CA 1
ATOM 1284 C C . GLN A 1 179 ? 4.310 22.573 -10.122 1.00 94.62 179 GLN A C 1
ATOM 1286 O O . GLN A 1 179 ? 4.685 23.642 -9.651 1.00 94.62 179 GLN A O 1
ATOM 1291 N N . LYS A 1 180 ? 3.049 22.141 -10.007 1.00 96.44 180 LYS A N 1
ATOM 1292 C CA . LYS A 1 180 ? 1.992 22.901 -9.329 1.00 96.44 180 LYS A CA 1
ATOM 1293 C C . LYS A 1 180 ? 1.529 22.249 -8.031 1.00 96.44 180 LYS A C 1
ATOM 1295 O O . LYS A 1 180 ? 1.157 22.974 -7.117 1.00 96.44 180 LYS A O 1
ATOM 1300 N N . CYS A 1 181 ? 1.541 20.918 -7.927 1.00 97.19 181 CYS A N 1
ATOM 1301 C CA . CYS A 1 181 ? 1.278 20.233 -6.661 1.00 97.19 181 CYS A CA 1
ATOM 1302 C C . CYS A 1 181 ? 2.587 20.048 -5.890 1.00 97.19 181 CYS A C 1
ATOM 1304 O O . CYS A 1 181 ? 3.344 19.115 -6.146 1.00 97.19 181 CYS A O 1
ATOM 1306 N N . GLU A 1 182 ? 2.857 20.945 -4.952 1.00 96.06 182 GLU A N 1
ATOM 1307 C CA . GLU A 1 182 ? 4.033 20.850 -4.092 1.00 96.06 182 GLU A CA 1
ATOM 1308 C C . GLU A 1 182 ? 3.733 20.050 -2.809 1.00 96.06 182 GLU A C 1
ATOM 1310 O O . GLU A 1 182 ? 2.569 19.935 -2.404 1.00 96.06 182 GLU A O 1
ATOM 1315 N N . PRO A 1 183 ? 4.764 19.512 -2.127 1.00 97.31 183 PRO A N 1
ATOM 1316 C CA . PRO A 1 183 ? 4.597 18.915 -0.807 1.00 97.31 183 PRO A CA 1
ATOM 1317 C C . PRO A 1 183 ? 3.914 19.878 0.174 1.00 97.31 183 PRO A C 1
ATOM 1319 O O . PRO A 1 183 ? 4.174 21.080 0.189 1.00 97.31 183 PRO A O 1
ATOM 1322 N N . THR A 1 184 ? 3.061 19.342 1.042 1.00 98.06 184 THR A N 1
ATOM 1323 C CA . THR A 1 184 ? 2.317 20.116 2.044 1.00 98.06 184 THR A CA 1
ATOM 1324 C C . THR A 1 184 ? 2.745 19.722 3.451 1.00 98.06 184 THR A C 1
ATOM 1326 O O . THR A 1 184 ? 3.366 18.679 3.653 1.00 98.06 184 THR A O 1
ATOM 1329 N N . ASN A 1 185 ? 2.351 20.510 4.455 1.00 97.88 185 ASN A N 1
ATOM 1330 C CA . ASN A 1 185 ? 2.553 20.144 5.859 1.00 97.88 185 ASN A CA 1
ATOM 1331 C C . ASN A 1 185 ? 2.005 18.741 6.171 1.00 97.88 185 ASN A C 1
ATOM 1333 O O . ASN A 1 185 ? 2.612 18.023 6.953 1.00 97.88 185 ASN A O 1
ATOM 1337 N N . TYR A 1 186 ? 0.908 18.331 5.525 1.00 98.31 186 TYR A N 1
ATOM 1338 C CA . TYR A 1 186 ? 0.327 17.005 5.709 1.00 98.31 186 TYR A CA 1
ATOM 1339 C C . TYR A 1 186 ? 1.101 15.897 4.999 1.00 98.31 186 TYR A C 1
ATOM 1341 O O . TYR A 1 186 ? 1.389 14.889 5.634 1.00 98.31 186 TYR A O 1
ATOM 1349 N N . SER A 1 187 ? 1.474 16.056 3.723 1.00 98.12 187 SER A N 1
ATOM 1350 C CA . SER A 1 187 ? 2.255 15.013 3.034 1.00 98.12 187 SER A CA 1
ATOM 1351 C C . SER A 1 187 ? 3.627 14.827 3.686 1.00 98.12 187 SER A C 1
ATOM 1353 O O . SER A 1 187 ? 4.088 13.700 3.843 1.00 98.12 187 SER A O 1
ATOM 1355 N N . MET A 1 188 ? 4.229 15.902 4.203 1.00 98.25 188 MET A N 1
ATOM 1356 C CA . MET A 1 188 ? 5.487 15.821 4.948 1.00 98.25 188 MET A CA 1
ATOM 1357 C C . MET A 1 188 ? 5.381 15.019 6.251 1.00 98.25 188 MET A C 1
ATOM 1359 O O . MET A 1 188 ? 6.378 14.435 6.668 1.00 98.25 188 MET A O 1
ATOM 1363 N N . VAL A 1 189 ? 4.198 14.901 6.869 1.00 98.00 189 VAL A N 1
ATOM 1364 C CA . VAL A 1 189 ? 4.002 13.984 8.006 1.00 98.00 189 VAL A CA 1
ATOM 1365 C C . VAL A 1 189 ? 4.268 12.540 7.579 1.00 98.00 189 VAL A C 1
ATOM 1367 O O . VAL A 1 189 ? 5.053 11.842 8.221 1.00 98.00 189 VAL A O 1
ATOM 1370 N N . PHE A 1 190 ? 3.663 12.111 6.470 1.00 98.38 190 PHE A N 1
ATOM 1371 C CA . PHE A 1 190 ? 3.875 10.778 5.906 1.00 98.38 190 PHE A CA 1
ATOM 1372 C C . PHE A 1 190 ? 5.319 10.607 5.433 1.00 98.38 190 PHE A C 1
ATOM 1374 O O . PHE A 1 190 ? 5.955 9.606 5.762 1.00 98.38 190 PHE A O 1
ATOM 1381 N N . LYS A 1 191 ? 5.873 11.608 4.737 1.00 98.12 191 LYS A N 1
ATOM 1382 C CA . LYS A 1 191 ? 7.229 11.536 4.182 1.00 98.12 191 LYS A CA 1
ATOM 1383 C C . LYS A 1 191 ? 8.305 11.405 5.253 1.00 98.12 191 LYS A C 1
ATOM 1385 O O . LYS A 1 191 ? 9.241 10.633 5.088 1.00 98.12 191 LYS A O 1
ATOM 1390 N N . ASN A 1 192 ? 8.157 12.114 6.369 1.00 97.81 192 ASN A N 1
ATOM 1391 C CA . ASN A 1 192 ? 9.114 12.050 7.472 1.00 97.81 192 ASN A CA 1
ATOM 1392 C C . ASN A 1 192 ? 9.111 10.686 8.176 1.00 97.81 192 ASN A C 1
ATOM 1394 O O . ASN A 1 192 ? 10.137 10.280 8.712 1.00 97.81 192 ASN A O 1
ATOM 1398 N N . GLN A 1 193 ? 7.973 9.986 8.190 1.00 98.06 193 GLN A N 1
ATOM 1399 C CA . GLN A 1 193 ? 7.874 8.638 8.757 1.00 98.06 193 GLN A CA 1
ATOM 1400 C C . GLN A 1 193 ? 8.299 7.554 7.764 1.00 98.06 193 GLN A C 1
ATOM 1402 O O . GLN A 1 193 ? 8.902 6.558 8.156 1.00 98.06 193 GLN A O 1
ATOM 1407 N N . CYS A 1 194 ? 7.994 7.751 6.481 1.00 98.00 194 CYS A N 1
ATOM 1408 C CA . CYS A 1 194 ? 8.242 6.789 5.416 1.00 98.00 194 CYS A CA 1
ATOM 1409 C C . CYS A 1 194 ? 8.895 7.481 4.206 1.00 98.00 194 CYS A C 1
ATOM 1411 O O . CYS A 1 194 ? 8.228 7.717 3.198 1.00 98.00 194 CYS A O 1
ATOM 1413 N N . PRO A 1 195 ? 10.205 7.801 4.272 1.00 97.44 195 PRO A N 1
ATOM 1414 C CA . PRO A 1 195 ? 10.887 8.590 3.240 1.00 97.44 195 PRO A CA 1
ATOM 1415 C C . PRO A 1 195 ? 10.920 7.932 1.858 1.00 97.44 195 PRO A C 1
ATOM 1417 O O . PRO A 1 195 ? 11.059 8.628 0.858 1.00 97.44 195 PRO A O 1
ATOM 1420 N N . GLN A 1 196 ? 10.790 6.605 1.805 1.00 96.44 196 GLN A N 1
ATOM 1421 C CA . GLN A 1 196 ? 10.799 5.805 0.576 1.00 96.44 196 GLN A CA 1
ATOM 1422 C C . GLN A 1 196 ? 9.398 5.553 -0.004 1.00 96.44 196 GLN A C 1
ATOM 1424 O O . GLN A 1 196 ? 9.281 4.924 -1.050 1.00 96.44 196 GLN A O 1
ATOM 1429 N N . ALA A 1 197 ? 8.336 5.993 0.676 1.00 97.56 197 ALA A N 1
ATOM 1430 C CA . ALA A 1 197 ? 6.963 5.834 0.211 1.00 97.56 197 ALA A CA 1
ATOM 1431 C C . ALA A 1 197 ? 6.448 7.128 -0.428 1.00 97.56 197 ALA A C 1
ATOM 1433 O O . ALA A 1 197 ? 6.856 8.230 -0.037 1.00 97.56 197 ALA A O 1
ATOM 1434 N N . TYR A 1 198 ? 5.502 6.990 -1.358 1.00 98.12 198 TYR A N 1
ATOM 1435 C CA . TYR A 1 198 ? 4.753 8.114 -1.900 1.00 98.12 198 TYR A CA 1
ATOM 1436 C C . TYR A 1 198 ? 3.935 8.757 -0.788 1.00 98.12 198 TYR A C 1
ATOM 1438 O O . TYR A 1 198 ? 3.046 8.132 -0.210 1.00 98.12 198 TYR A O 1
ATOM 1446 N N . SER A 1 199 ? 4.219 10.023 -0.496 1.00 97.69 199 SER A N 1
ATOM 1447 C CA . SER A 1 199 ? 3.475 10.802 0.501 1.00 97.69 199 SER A CA 1
ATOM 1448 C C . SER A 1 199 ? 2.336 11.645 -0.091 1.00 97.69 199 SER A C 1
ATOM 1450 O O . SER A 1 199 ? 1.473 12.129 0.643 1.00 97.69 199 SER A O 1
ATOM 1452 N N . TYR A 1 200 ? 2.349 11.842 -1.412 1.00 97.44 200 TYR A N 1
ATOM 1453 C CA . TYR A 1 200 ? 1.333 12.513 -2.230 1.00 97.44 200 TYR A CA 1
ATOM 1454 C C . TYR A 1 200 ? 1.533 12.128 -3.711 1.00 97.44 200 TYR A C 1
ATOM 1456 O 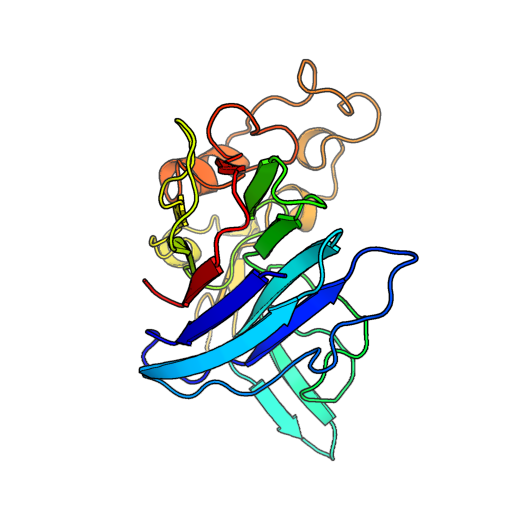O . TYR A 1 200 ? 2.515 11.470 -4.049 1.00 97.44 200 TYR A O 1
ATOM 1464 N N . ALA A 1 201 ? 0.613 12.528 -4.595 1.00 95.75 201 ALA A N 1
ATOM 1465 C CA . ALA A 1 201 ? 0.504 11.978 -5.952 1.00 95.75 201 ALA A CA 1
ATOM 1466 C C . ALA A 1 201 ? 1.713 12.202 -6.887 1.00 95.75 201 ALA A C 1
ATOM 1468 O O . ALA A 1 201 ? 1.873 11.437 -7.828 1.00 95.75 201 ALA A O 1
ATOM 1469 N N . TYR A 1 202 ? 2.556 13.218 -6.655 1.00 95.50 202 TYR A N 1
ATOM 1470 C CA . TYR A 1 202 ? 3.727 13.511 -7.505 1.00 95.50 202 TYR A CA 1
ATOM 1471 C C . TYR A 1 202 ? 5.071 13.354 -6.769 1.00 95.50 202 TYR A C 1
ATOM 1473 O O . TYR A 1 202 ? 6.068 13.993 -7.112 1.00 95.50 202 TYR A O 1
ATOM 1481 N N . ASP A 1 203 ? 5.124 12.496 -5.749 1.00 93.06 203 ASP A N 1
ATOM 1482 C CA . ASP A 1 203 ? 6.334 12.197 -4.967 1.00 93.06 203 ASP A CA 1
ATOM 1483 C C . ASP A 1 203 ? 7.298 11.204 -5.659 1.00 93.06 203 ASP A C 1
ATOM 1485 O O . ASP A 1 203 ? 7.872 10.327 -5.016 1.00 93.06 203 ASP A O 1
ATOM 1489 N N . ASP A 1 204 ? 7.496 11.313 -6.975 1.00 88.50 204 ASP A N 1
ATOM 1490 C CA . ASP A 1 204 ? 8.191 10.275 -7.758 1.00 88.50 204 ASP A CA 1
ATOM 1491 C C . ASP A 1 204 ? 9.667 10.116 -7.379 1.00 88.50 204 ASP A C 1
ATOM 1493 O O . ASP A 1 204 ? 10.177 9.004 -7.249 1.00 88.50 204 ASP A O 1
ATOM 1497 N N . LYS A 1 205 ? 10.370 11.238 -7.172 1.00 85.88 205 LYS A N 1
ATOM 1498 C CA . LYS A 1 205 ? 11.845 11.297 -7.113 1.00 85.88 205 LYS A CA 1
ATOM 1499 C C . LYS A 1 205 ? 12.488 10.351 -6.095 1.00 85.88 205 LYS A C 1
ATOM 1501 O O . LYS A 1 205 ? 13.662 10.028 -6.239 1.00 85.88 205 LYS A O 1
ATOM 1506 N N . THR A 1 206 ? 11.760 9.984 -5.045 1.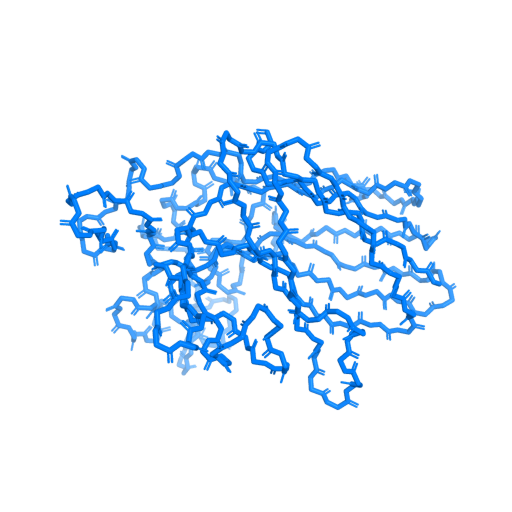00 89.19 206 THR A N 1
ATOM 1507 C CA . THR A 1 206 ? 12.272 9.167 -3.932 1.00 89.19 206 THR A CA 1
ATOM 1508 C C . THR A 1 206 ? 11.397 7.957 -3.616 1.00 89.19 206 THR A C 1
ATOM 1510 O O . THR A 1 206 ? 11.711 7.228 -2.677 1.00 89.19 206 THR A O 1
ATOM 1513 N N . SER A 1 207 ? 10.317 7.751 -4.374 1.00 93.50 207 SER A N 1
ATOM 1514 C CA . SER A 1 207 ? 9.263 6.799 -4.007 1.00 93.50 207 SER A CA 1
ATOM 1515 C C . SER A 1 207 ? 9.017 5.719 -5.054 1.00 93.50 207 SER A C 1
ATOM 1517 O O . SER A 1 207 ? 8.444 4.691 -4.711 1.00 93.50 207 SER A O 1
ATOM 1519 N N . ILE A 1 208 ? 9.482 5.912 -6.296 1.00 95.19 208 ILE A N 1
ATOM 1520 C CA . ILE A 1 208 ? 9.390 4.897 -7.348 1.00 95.19 208 ILE A CA 1
ATOM 1521 C C . ILE A 1 208 ? 10.667 4.066 -7.441 1.00 95.19 208 ILE A C 1
ATOM 1523 O O . ILE A 1 208 ? 11.779 4.593 -7.544 1.00 95.19 208 ILE A O 1
ATOM 1527 N N . PHE A 1 209 ? 10.501 2.749 -7.440 1.00 98.06 209 PHE A N 1
ATOM 1528 C CA . PHE A 1 209 ? 11.592 1.789 -7.533 1.00 98.06 209 PHE A CA 1
ATOM 1529 C C . PHE A 1 209 ? 11.445 0.965 -8.804 1.00 98.06 209 PHE A C 1
ATOM 1531 O O . PHE A 1 209 ? 10.340 0.767 -9.312 1.00 98.06 209 PHE A O 1
ATOM 1538 N N . THR A 1 210 ? 12.572 0.499 -9.342 1.00 98.12 210 THR A N 1
ATOM 1539 C CA . THR A 1 210 ? 12.586 -0.251 -10.599 1.00 98.12 210 THR A CA 1
ATOM 1540 C C . THR A 1 210 ? 13.463 -1.480 -10.514 1.00 98.12 210 THR A C 1
ATOM 1542 O O . THR A 1 210 ? 14.561 -1.439 -9.964 1.00 98.12 210 THR A O 1
ATOM 1545 N N . CYS A 1 211 ? 13.007 -2.588 -11.092 1.00 98.44 211 CYS A N 1
ATOM 1546 C CA . CYS A 1 211 ? 13.799 -3.809 -11.163 1.00 98.44 211 CYS A CA 1
ATOM 1547 C C . CYS A 1 211 ? 13.554 -4.544 -12.480 1.00 98.44 211 CYS A C 1
ATOM 1549 O O . CYS A 1 211 ? 12.423 -4.676 -12.922 1.00 98.44 211 CYS A O 1
ATOM 1551 N N . SER A 1 212 ? 14.618 -4.990 -13.140 1.00 98.00 212 SER A N 1
ATOM 1552 C CA . SER A 1 212 ? 14.549 -5.690 -14.430 1.00 98.00 212 SER A CA 1
ATOM 1553 C C . SER A 1 212 ? 14.884 -7.169 -14.276 1.00 98.00 212 SER A C 1
ATOM 1555 O O . SER A 1 212 ? 15.465 -7.579 -13.273 1.00 98.00 212 SER A O 1
ATOM 1557 N N . GLY A 1 213 ? 14.576 -7.979 -15.290 1.00 96.12 213 GLY A N 1
ATOM 1558 C CA . GLY A 1 213 ? 14.943 -9.399 -15.302 1.00 96.12 213 GLY A CA 1
ATOM 1559 C C . GLY A 1 213 ? 13.958 -10.310 -14.568 1.00 96.12 213 GLY A C 1
ATOM 1560 O O . GLY A 1 213 ? 14.375 -11.336 -14.039 1.00 96.12 213 GLY A O 1
ATOM 1561 N N . ALA A 1 214 ? 12.671 -9.943 -14.558 1.00 95.50 214 ALA A N 1
ATOM 1562 C CA . ALA A 1 214 ? 11.569 -10.724 -13.986 1.00 95.50 214 ALA A CA 1
ATOM 1563 C C . ALA A 1 214 ? 11.816 -11.194 -12.531 1.00 95.50 214 ALA A C 1
ATOM 1565 O O . ALA A 1 214 ? 11.785 -12.401 -12.262 1.00 95.50 214 ALA A O 1
ATOM 1566 N N . PRO A 1 215 ? 12.086 -10.267 -11.593 1.00 97.94 215 PRO A N 1
ATOM 1567 C CA . PRO A 1 215 ? 12.205 -10.600 -10.176 1.00 97.94 215 PRO A CA 1
ATOM 1568 C C . PRO A 1 215 ? 10.899 -11.180 -9.608 1.00 97.94 215 PRO A C 1
ATOM 1570 O O . PRO A 1 215 ? 9.799 -10.956 -10.116 1.00 97.94 215 PRO A O 1
ATOM 1573 N N . ASN A 1 216 ? 11.022 -11.898 -8.493 1.00 98.44 216 ASN A N 1
ATOM 1574 C CA . ASN A 1 216 ? 9.903 -12.101 -7.573 1.00 98.44 216 ASN A CA 1
ATOM 1575 C C . ASN A 1 216 ? 9.896 -10.975 -6.528 1.00 98.44 216 ASN A C 1
ATOM 1577 O O . ASN A 1 216 ? 10.862 -10.219 -6.423 1.00 98.44 216 ASN A O 1
ATOM 1581 N N . TYR A 1 217 ? 8.846 -10.878 -5.715 1.00 98.75 217 TYR A N 1
ATOM 1582 C CA . TYR A 1 217 ? 8.750 -9.845 -4.680 1.00 98.75 217 TYR A CA 1
ATOM 1583 C C . TYR A 1 217 ? 8.232 -10.413 -3.367 1.00 98.75 217 TYR A C 1
ATOM 1585 O O . TYR A 1 217 ? 7.266 -11.170 -3.356 1.00 98.75 217 TYR A O 1
ATOM 1593 N N . LEU A 1 218 ? 8.841 -10.010 -2.253 1.00 98.81 218 LEU A N 1
ATOM 1594 C CA . LEU A 1 218 ? 8.348 -10.261 -0.904 1.00 98.81 218 LEU A CA 1
ATOM 1595 C C . LEU A 1 218 ? 7.740 -8.981 -0.328 1.00 98.81 218 LEU A C 1
ATOM 1597 O O . LEU A 1 218 ? 8.448 -8.013 -0.060 1.00 98.81 218 LEU A O 1
ATOM 1601 N N . ILE A 1 219 ? 6.433 -9.012 -0.104 1.00 98.88 219 ILE A N 1
ATOM 1602 C CA . ILE A 1 219 ? 5.655 -7.992 0.583 1.00 98.88 219 ILE A CA 1
ATOM 1603 C C . ILE A 1 219 ? 5.524 -8.411 2.048 1.00 98.88 219 ILE A C 1
ATOM 1605 O O . ILE A 1 219 ? 4.958 -9.467 2.339 1.00 98.88 219 ILE A O 1
ATOM 1609 N N . THR A 1 220 ? 6.031 -7.601 2.976 1.00 98.88 220 THR A N 1
ATOM 1610 C CA . THR A 1 220 ? 5.955 -7.895 4.417 1.00 98.88 220 THR A CA 1
ATOM 1611 C C . THR A 1 220 ? 5.086 -6.867 5.122 1.00 98.88 220 THR A C 1
ATOM 1613 O O . THR A 1 220 ? 5.384 -5.677 5.087 1.00 98.88 220 THR A O 1
ATOM 1616 N N . PHE A 1 221 ? 4.025 -7.324 5.783 1.00 98.88 221 PHE A N 1
ATOM 1617 C CA . PHE A 1 221 ? 3.209 -6.500 6.675 1.00 98.88 221 PHE A CA 1
ATOM 1618 C C . PHE A 1 221 ? 3.860 -6.436 8.059 1.00 98.88 221 PHE A C 1
ATOM 1620 O O . PHE A 1 221 ? 4.234 -7.480 8.594 1.00 98.88 221 PHE A O 1
ATOM 1627 N N . CYS A 1 222 ? 3.962 -5.237 8.636 1.00 98.62 222 CYS A N 1
ATOM 1628 C CA . CYS A 1 222 ? 4.716 -4.948 9.863 1.00 98.62 222 CYS A CA 1
ATOM 1629 C C . CYS A 1 222 ? 6.190 -5.418 9.798 1.00 98.62 222 CYS A C 1
ATOM 1631 O O . CYS A 1 222 ? 6.586 -6.259 10.611 1.00 98.62 222 CYS A O 1
ATOM 1633 N N . PRO A 1 223 ? 6.972 -4.946 8.805 1.00 97.50 223 PRO A N 1
ATOM 1634 C CA . PRO A 1 223 ? 8.365 -5.351 8.615 1.00 97.50 223 PRO A CA 1
ATOM 1635 C C . PRO A 1 223 ? 9.273 -4.985 9.793 1.00 97.50 223 PRO A C 1
ATOM 1637 O O . PRO A 1 223 ? 8.985 -3.982 10.486 1.00 97.50 223 PRO A O 1
#

Secondary structure (DSSP, 8-state):
-EEEEEEE-SSS-BEEEEEEPTTSPPPS-SB--B-TT-EEEEEEPSSEEEEEEEEEEEEEETTEEEEEES--SSSSSS-TTPPPPSS--EEEEEEPGGG-EEEEEEE-TT-BSS-EEEEEES-BSTT-S-EEE-S-GGGT--GGGEEE-TTS-EEEE--HHHHH--HHHHT-GGG-STTTS---HHHHHHHHH-TTSBSSTT-HHHH-EEEES--EEEEEE--

Mean predicted aligned error: 2.77 Å

Organism: Gossypium schwendimanii (NCBI:txid34291)

Radius of gyration: 16.78 Å; Cα contacts (8 Å, |Δi|>4): 607; chains: 1; bounding box: 45×40×43 Å

InterPro domains:
  IPR001938 Thaumatin family [PF00314] (8-223)
  IPR001938 Thaumatin family [PIRSF002703] (3-223)
  IPR001938 Thaumatin family [PR00347] (3-15)
  IPR001938 Thaumatin family [PR00347] (51-62)
  IPR001938 Thaumatin family [PR00347] (102-118)
  IPR001938 Thaumatin family [PR00347] (213-222)
  IPR001938 Thaumatin family [PS51367] (2-223)
  IPR001938 Thaumatin family [PTHR31048] (3-223)
  IPR001938 Thaumatin family [SM00205] (4-223)
  IPR037176 Osmotin/thaumatin-like superfamily [G3DSA:2.60.110.10] (2-223)
  IPR037176 Osmotin/thaumatin-like superfamily [SSF49870] (2-223)

Fold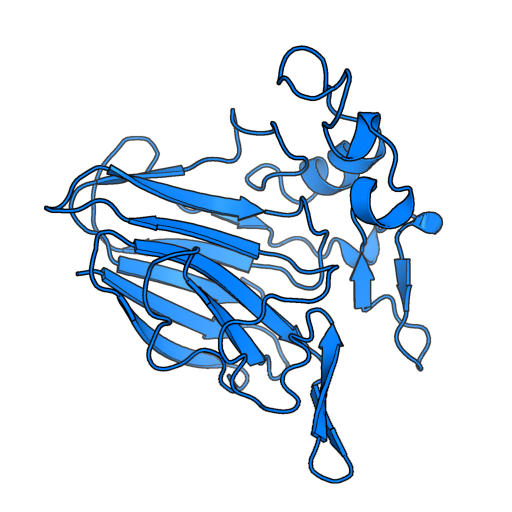seek 3Di:
DAKEKEFEQDQAKKKKAKAWDPPDDDFPARIDIAGHGGMDIGDDDPQTWIKMWIFAPWDQDPQFIAGLFQTQPPSDRHNRNGGGDDPTWMWIKGDHPPQFKIKIFIACQRWYQFWKKKQWADFDDPQNGIFTLLFPLQVVADPLQFDADPVGRGRTGGFPCRRPVDCLQQCDDQSVDLVRNDDDPRLVSSCVRGVQHHSHDNSPPRTMGMGGRRTYMYMYTND